Protein AF-A0A821JT43-F1 (afdb_monomer)

Organism: NCBI:txid392032

Solvent-accessible surface area (backbone atoms only — not comparable to full-atom values): 20143 Å² total; per-residue (Å²): 121,69,74,61,54,58,52,52,54,53,54,42,49,62,48,35,75,79,37,72,88,56,50,70,74,57,47,51,54,42,29,64,73,48,76,63,40,58,65,64,42,48,56,52,48,52,56,48,48,54,53,48,52,53,47,52,52,43,40,74,75,40,39,68,60,52,50,52,47,34,72,75,31,74,72,50,58,79,46,58,66,75,59,54,47,50,47,34,59,76,48,77,60,40,61,65,64,47,50,55,52,50,52,54,49,50,51,47,53,49,54,58,48,47,52,55,48,48,54,56,47,50,56,47,52,53,50,45,66,75,39,45,67,50,45,51,53,38,42,73,73,69,42,73,62,87,41,77,65,46,58,55,39,30,64,74,49,74,57,41,52,67,66,40,49,52,56,52,49,55,52,48,51,57,50,46,57,50,49,51,35,43,62,76,38,40,68,56,50,51,50,42,46,73,74,66,54,85,61,97,49,65,68,59,52,28,53,41,25,58,76,34,78,64,37,63,68,56,30,49,50,54,50,50,54,52,51,48,54,49,47,53,52,50,49,52,52,46,61,68,62,67,69,66,97,81,79,91,78,85,89,84,84,88,79,94,77,79,91,80,83,75,85,71,79,72,49,76,63,52,54,50,50,50,50,55,42,43,75,72,68,56,81,78,58,66,70,58,55,50,49,53,50,51,54,51,48,54,56,49,52,54,51,48,52,50,52,49,50,57,49,50,55,53,48,52,54,49,50,53,52,49,51,54,50,51,54,50,51,52,51,50,54,51,52,52,54,61,71,66,44,84,79,62,78,88,81,83,79,132

Structure (mmCIF, N/CA/C/O backbone):
data_AF-A0A821JT43-F1
#
_entry.id   AF-A0A821JT43-F1
#
loop_
_atom_site.group_PDB
_atom_site.id
_atom_site.type_symbol
_atom_site.label_atom_id
_atom_site.label_alt_id
_atom_site.label_comp_id
_atom_site.label_asym_id
_atom_site.label_entity_id
_atom_site.label_seq_id
_atom_site.pdbx_PDB_ins_code
_atom_site.Cartn_x
_atom_site.Cartn_y
_atom_site.Cartn_z
_atom_site.occupancy
_atom_site.B_iso_or_equiv
_atom_site.auth_seq_id
_atom_site.auth_comp_id
_atom_site.auth_asym_id
_atom_site.auth_atom_id
_atom_site.pdbx_PDB_model_num
ATOM 1 N N . MET A 1 1 ? -37.376 -19.152 -3.518 1.00 54.66 1 MET A N 1
ATOM 2 C CA . MET A 1 1 ? -35.893 -19.089 -3.469 1.00 54.66 1 MET A CA 1
ATOM 3 C C . MET A 1 1 ? -35.187 -20.359 -3.967 1.00 54.66 1 MET A C 1
ATOM 5 O O . MET A 1 1 ? -34.065 -20.231 -4.433 1.00 54.66 1 MET A O 1
ATOM 9 N N . ALA A 1 2 ? -35.815 -21.545 -3.970 1.00 54.94 2 ALA A N 1
ATOM 10 C CA . ALA A 1 2 ? -35.190 -22.786 -4.464 1.00 54.94 2 ALA A CA 1
ATOM 11 C C . ALA A 1 2 ? -34.836 -22.789 -5.973 1.00 54.94 2 ALA A C 1
ATOM 13 O O . ALA A 1 2 ? -33.821 -23.361 -6.360 1.00 54.94 2 ALA A O 1
ATOM 14 N N . SER A 1 3 ? -35.610 -22.088 -6.812 1.00 64.06 3 SER A N 1
ATOM 15 C CA . SER A 1 3 ? -35.403 -22.063 -8.272 1.00 64.06 3 SER A CA 1
ATOM 16 C C . SER A 1 3 ? -34.082 -21.420 -8.712 1.00 64.06 3 SER A C 1
ATOM 18 O O . SER A 1 3 ? -33.535 -21.827 -9.727 1.00 64.06 3 SER A O 1
ATOM 20 N N . ASN A 1 4 ? -33.542 -20.453 -7.961 1.00 70.56 4 ASN A N 1
ATOM 21 C CA . ASN A 1 4 ? -32.281 -19.808 -8.343 1.00 70.56 4 ASN A CA 1
ATOM 22 C C . ASN A 1 4 ? -31.068 -20.688 -8.020 1.00 70.56 4 ASN A C 1
ATOM 24 O O . ASN A 1 4 ? -30.071 -20.620 -8.729 1.00 70.56 4 ASN A O 1
ATOM 28 N N . GLN A 1 5 ? -31.148 -21.523 -6.978 1.00 71.81 5 GLN A N 1
ATOM 29 C CA . GLN A 1 5 ? -30.033 -22.377 -6.566 1.00 71.81 5 GLN A CA 1
ATOM 30 C C . GLN A 1 5 ? -29.786 -23.508 -7.574 1.00 71.81 5 GLN A C 1
ATOM 32 O O . GLN A 1 5 ? -28.641 -23.735 -7.953 1.00 71.81 5 GLN A O 1
ATOM 37 N N . GLN A 1 6 ? -30.856 -24.126 -8.089 1.00 71.62 6 GLN A N 1
ATOM 38 C CA . GLN A 1 6 ? -30.766 -25.147 -9.140 1.00 71.62 6 GLN A CA 1
ATOM 39 C C . GLN A 1 6 ? -30.101 -24.607 -10.418 1.00 71.62 6 GLN A C 1
ATOM 41 O O . GLN A 1 6 ? -29.300 -25.302 -11.039 1.00 71.62 6 GLN A O 1
ATOM 46 N N . THR A 1 7 ? -30.352 -23.341 -10.767 1.00 83.62 7 THR A N 1
ATOM 47 C CA . THR A 1 7 ? -29.709 -22.688 -11.916 1.00 83.62 7 THR A CA 1
ATOM 48 C C . THR A 1 7 ? -28.200 -22.527 -11.719 1.00 83.62 7 THR A C 1
ATOM 50 O O . THR A 1 7 ? -27.439 -22.751 -12.656 1.00 83.62 7 THR A O 1
ATOM 53 N N . TYR A 1 8 ? -27.733 -22.178 -10.514 1.00 88.94 8 TYR A N 1
ATOM 54 C CA . TYR A 1 8 ? -26.294 -22.047 -10.248 1.00 88.94 8 TYR A CA 1
ATOM 55 C C . TYR A 1 8 ? -25.568 -23.392 -10.298 1.00 88.94 8 TYR A C 1
ATOM 57 O O . TYR A 1 8 ? -24.461 -23.452 -10.831 1.00 88.94 8 TYR A O 1
ATOM 65 N N . ASP A 1 9 ? -26.171 -24.458 -9.776 1.00 92.00 9 ASP A N 1
ATOM 66 C CA . ASP A 1 9 ? -25.536 -25.778 -9.747 1.00 92.00 9 ASP A CA 1
ATOM 67 C C . ASP A 1 9 ? -25.338 -26.333 -11.170 1.00 92.00 9 ASP A C 1
ATOM 69 O O . ASP A 1 9 ? -24.250 -26.816 -11.499 1.00 92.00 9 ASP A O 1
ATOM 73 N N . GLU A 1 10 ? -26.321 -26.148 -12.059 1.00 94.00 10 GLU A N 1
ATOM 74 C CA . GLU A 1 10 ? -26.191 -26.534 -13.471 1.00 94.00 10 GLU A CA 1
ATOM 75 C C . GLU A 1 10 ? -25.161 -25.662 -14.213 1.00 94.00 10 GLU A C 1
ATOM 77 O O . GLU A 1 10 ? -24.329 -26.168 -14.968 1.00 94.00 10 GLU A O 1
ATOM 82 N N . GLN A 1 11 ? -25.115 -24.351 -13.941 1.00 94.19 11 GLN A N 1
ATOM 83 C CA . GLN A 1 11 ? -24.078 -23.468 -14.494 1.00 94.19 11 GLN A CA 1
ATOM 84 C C . GLN A 1 11 ? -22.666 -23.860 -14.037 1.00 94.19 11 GLN A C 1
ATOM 86 O O . GLN A 1 11 ? -21.720 -23.823 -14.832 1.00 94.19 11 GLN A O 1
ATOM 91 N N . VAL A 1 12 ? -22.502 -24.237 -12.764 1.00 95.94 12 VAL A N 1
ATOM 92 C CA . VAL A 1 12 ? -21.231 -24.742 -12.231 1.00 95.94 12 VAL A CA 1
ATOM 93 C C . VAL A 1 12 ? -20.844 -26.031 -12.945 1.00 95.94 12 VAL A C 1
ATOM 95 O O . VAL A 1 12 ? -19.689 -26.147 -13.350 1.00 95.94 12 VAL A O 1
ATOM 98 N N . ARG A 1 13 ? -21.785 -26.956 -13.158 1.00 96.19 13 ARG A N 1
ATOM 99 C CA . ARG A 1 13 ? -21.542 -28.210 -13.880 1.00 96.19 13 ARG A CA 1
ATOM 100 C C . ARG A 1 13 ? -21.073 -27.967 -15.319 1.00 96.19 13 ARG A C 1
ATOM 102 O O . ARG A 1 13 ? -20.012 -28.464 -15.690 1.00 96.19 13 ARG A O 1
ATOM 109 N N . VAL A 1 14 ? -21.768 -27.120 -16.083 1.00 95.38 14 VAL A N 1
ATOM 110 C CA . VAL A 1 14 ? -21.376 -26.743 -17.459 1.00 95.38 14 VAL A CA 1
ATOM 111 C C . VAL A 1 14 ? -19.971 -26.127 -17.501 1.00 95.38 14 VAL A C 1
ATOM 113 O O . VAL A 1 14 ? -19.175 -26.389 -18.406 1.00 95.38 14 VAL A O 1
ATOM 116 N N . LEU A 1 15 ? -19.630 -25.284 -16.521 1.00 94.81 15 LEU A N 1
ATOM 117 C CA . LEU A 1 15 ? -18.288 -24.709 -16.416 1.00 94.81 15 LEU A CA 1
ATOM 118 C C . LEU A 1 15 ? -17.237 -25.748 -16.003 1.00 94.81 15 LEU A C 1
ATOM 120 O O . LEU A 1 15 ? -16.102 -25.662 -16.469 1.00 94.81 15 LEU A O 1
ATOM 124 N N . GLN A 1 16 ? -17.595 -26.713 -15.158 1.00 95.56 16 GLN A N 1
ATOM 125 C CA . GLN A 1 16 ? -16.708 -27.775 -14.688 1.00 95.56 16 GLN A CA 1
ATOM 126 C C . GLN A 1 16 ? -16.334 -28.739 -15.820 1.00 95.56 16 GLN A C 1
ATOM 128 O O . GLN A 1 16 ? -15.163 -29.091 -15.937 1.00 95.56 16 GLN A O 1
ATOM 133 N N . GLU A 1 17 ? -17.287 -29.099 -16.686 1.00 94.50 17 GLU A N 1
ATOM 134 C CA . GLU A 1 17 ? -17.045 -29.940 -17.869 1.00 94.50 17 GLU A CA 1
ATOM 135 C C . GLU A 1 17 ? -16.000 -29.309 -18.802 1.00 94.50 17 GLU A C 1
ATOM 137 O O . GLU A 1 17 ? -15.081 -29.976 -19.273 1.00 94.50 17 GLU A O 1
ATOM 142 N N . ARG A 1 18 ? -16.076 -27.988 -19.013 1.00 92.12 18 ARG A N 1
ATOM 143 C CA . ARG A 1 18 ? -15.130 -27.262 -19.877 1.00 92.12 18 ARG A CA 1
ATOM 144 C C . ARG A 1 18 ? -13.814 -26.897 -19.184 1.00 92.12 18 ARG A C 1
ATOM 146 O O . ARG A 1 18 ? -12.799 -26.684 -19.849 1.00 92.12 18 ARG A O 1
ATOM 153 N N . PHE A 1 19 ? -13.817 -26.787 -17.858 1.00 92.12 19 PHE A N 1
ATOM 154 C CA . PHE A 1 19 ? -12.668 -26.373 -17.054 1.00 92.12 19 PHE A CA 1
ATOM 155 C C . PHE A 1 19 ? -12.464 -27.309 -15.851 1.00 92.12 19 PHE A C 1
ATOM 157 O O . PHE A 1 19 ? -12.591 -26.869 -14.706 1.00 92.12 19 PHE A O 1
ATOM 164 N N . PRO A 1 20 ? -12.055 -28.571 -16.076 1.00 91.56 20 PRO A N 1
ATOM 165 C CA . PRO A 1 20 ? -12.036 -29.605 -15.034 1.00 91.56 20 PRO A CA 1
ATOM 166 C C . PRO A 1 20 ? -11.078 -29.301 -13.872 1.00 91.56 20 PRO A C 1
ATOM 168 O O . PRO A 1 20 ? -11.260 -29.792 -12.763 1.00 91.56 20 PRO A O 1
ATOM 171 N N . ARG A 1 21 ? -10.068 -28.447 -14.096 1.00 88.31 21 ARG A N 1
ATOM 172 C CA . ARG A 1 21 ? -9.115 -27.999 -13.064 1.00 88.31 21 ARG A CA 1
ATOM 173 C C . ARG A 1 21 ? -9.661 -26.892 -12.148 1.00 88.31 21 ARG A C 1
ATOM 175 O O . ARG A 1 21 ? -9.016 -26.547 -11.156 1.00 88.31 21 ARG A O 1
ATOM 182 N N . ALA A 1 22 ? -10.791 -26.267 -12.479 1.00 90.25 22 ALA A N 1
ATOM 183 C CA . ALA A 1 22 ? -11.414 -25.282 -11.602 1.00 90.25 22 ALA A CA 1
ATOM 184 C C . ALA A 1 22 ? -12.146 -26.005 -10.465 1.00 90.25 22 ALA A C 1
ATOM 186 O O . ALA A 1 22 ? -12.808 -27.004 -10.697 1.00 90.25 22 ALA A O 1
ATOM 187 N N . SER A 1 23 ? -12.037 -25.528 -9.223 1.00 95.25 23 SER A N 1
ATOM 188 C CA . SER A 1 23 ? -12.829 -26.109 -8.134 1.00 95.25 23 SER A CA 1
ATOM 189 C C . SER A 1 23 ? -14.255 -25.562 -8.150 1.00 95.25 23 SER A C 1
ATOM 191 O O . SER A 1 23 ? -14.463 -24.369 -8.389 1.00 95.25 23 SER A O 1
ATOM 193 N N . THR A 1 24 ? -15.232 -26.395 -7.793 1.00 93.75 24 THR A N 1
ATOM 194 C CA . THR A 1 24 ? -16.656 -26.021 -7.692 1.00 93.75 24 THR A CA 1
ATOM 195 C C . THR A 1 24 ? -16.870 -24.774 -6.823 1.00 93.75 24 THR A C 1
ATOM 197 O O . THR A 1 24 ? -17.551 -23.826 -7.219 1.00 93.75 24 THR A O 1
ATOM 200 N N . LYS A 1 25 ? -16.173 -24.687 -5.679 1.00 94.56 25 LYS A N 1
ATOM 201 C CA . LYS A 1 25 ? -16.166 -23.504 -4.796 1.00 94.56 25 LYS A CA 1
ATOM 202 C C . LYS A 1 25 ? -15.628 -22.246 -5.485 1.00 94.56 25 LYS A C 1
ATOM 204 O O . LYS A 1 25 ? -16.082 -21.138 -5.200 1.00 94.56 25 LYS A O 1
ATOM 209 N N . HIS A 1 26 ? -14.636 -22.380 -6.368 1.00 93.50 26 HIS A N 1
ATOM 210 C CA . HIS A 1 26 ? -14.116 -21.252 -7.138 1.00 93.50 26 HIS A CA 1
ATOM 211 C C . HIS A 1 26 ? -15.103 -20.794 -8.214 1.00 93.50 26 HIS A C 1
ATOM 213 O O . HIS A 1 26 ? -15.310 -19.586 -8.340 1.00 93.50 26 HIS A O 1
ATOM 219 N N . LEU A 1 27 ? -15.719 -21.734 -8.936 1.00 94.88 27 LEU A N 1
ATOM 220 C CA . LEU A 1 27 ? -16.730 -21.456 -9.958 1.00 94.88 27 LEU A CA 1
ATOM 221 C C . LEU A 1 27 ? -17.950 -20.753 -9.358 1.00 94.88 27 LEU A C 1
ATOM 223 O O . LEU A 1 27 ? -18.325 -19.686 -9.835 1.00 94.88 27 LEU A O 1
ATOM 227 N N . THR A 1 28 ? -18.464 -21.257 -8.235 1.00 93.75 28 THR A N 1
ATOM 228 C CA . THR A 1 28 ? -19.592 -20.651 -7.504 1.00 93.75 28 THR A CA 1
ATOM 229 C C . THR A 1 28 ? -19.289 -19.202 -7.111 1.00 93.75 28 THR A C 1
ATOM 231 O O . THR A 1 28 ? -20.081 -18.297 -7.358 1.00 93.75 28 THR A O 1
ATOM 234 N N . ARG A 1 29 ? -18.088 -18.936 -6.571 1.00 93.62 29 ARG A N 1
ATOM 235 C CA . ARG A 1 29 ? -17.652 -17.572 -6.220 1.00 93.62 29 ARG A CA 1
ATOM 236 C C . ARG A 1 29 ? -17.516 -16.656 -7.436 1.00 93.62 29 ARG A C 1
ATOM 238 O O . ARG A 1 29 ? -17.730 -15.453 -7.309 1.00 93.62 29 ARG A O 1
ATOM 245 N N . LEU A 1 30 ? -17.089 -17.183 -8.586 1.00 93.88 30 LEU A N 1
ATOM 246 C CA . LEU A 1 30 ? -16.991 -16.402 -9.820 1.00 93.88 30 LEU A CA 1
ATOM 247 C C . LEU A 1 30 ? -18.375 -16.067 -10.371 1.00 93.88 30 LEU A C 1
ATOM 249 O O . LEU A 1 30 ? -18.598 -14.908 -10.705 1.00 93.88 30 LEU A O 1
ATOM 253 N N . LEU A 1 31 ? -19.292 -17.034 -10.393 1.00 94.81 31 LEU A N 1
ATOM 254 C CA . LEU A 1 31 ? -20.677 -16.822 -10.804 1.00 94.81 31 LEU A CA 1
ATOM 255 C C . LEU A 1 31 ? -21.364 -15.792 -9.903 1.00 94.81 31 LEU A C 1
ATOM 257 O O . LEU A 1 31 ? -21.874 -14.801 -10.411 1.00 94.81 31 LEU A O 1
ATOM 261 N N . GLN A 1 32 ? -21.260 -15.924 -8.576 1.00 91.62 32 GLN A N 1
ATOM 262 C CA . GLN A 1 32 ? -21.776 -14.921 -7.631 1.00 91.62 32 GLN A CA 1
ATOM 263 C C . GLN A 1 32 ? -21.189 -13.528 -7.886 1.00 91.62 32 GLN A C 1
ATOM 265 O O . GLN A 1 32 ? -21.898 -12.525 -7.879 1.00 91.62 32 GLN A O 1
ATOM 270 N N . LYS A 1 33 ? -19.879 -13.450 -8.140 1.00 92.94 33 LYS A N 1
ATOM 271 C CA . LYS A 1 33 ? -19.192 -12.181 -8.402 1.00 92.94 33 LYS A CA 1
ATOM 272 C C . LYS A 1 33 ? -19.641 -11.513 -9.706 1.00 92.94 33 LYS A C 1
ATOM 274 O O . LYS A 1 33 ? -19.572 -10.290 -9.795 1.00 92.94 33 LYS A O 1
ATOM 279 N N . HIS A 1 34 ? -20.034 -12.300 -10.700 1.00 93.00 34 HIS A N 1
ATOM 280 C CA . HIS A 1 34 ? -20.477 -11.836 -12.013 1.00 93.00 34 HIS A CA 1
ATOM 281 C C . HIS A 1 34 ? -22.002 -11.953 -12.182 1.00 93.00 34 HIS A C 1
ATOM 283 O O . HIS A 1 34 ? -22.480 -11.995 -13.305 1.00 93.00 34 HIS A O 1
ATOM 289 N N . ALA A 1 35 ? -22.759 -11.996 -11.076 1.00 90.50 35 ALA A N 1
ATOM 290 C CA . ALA A 1 35 ? -24.225 -12.053 -11.062 1.00 90.50 35 ALA A CA 1
ATOM 291 C C . ALA A 1 35 ? -24.832 -13.164 -11.951 1.00 90.50 35 ALA A C 1
ATOM 293 O O . ALA A 1 35 ? -25.892 -12.984 -12.539 1.00 90.50 35 ALA A O 1
ATOM 294 N N . GLY A 1 36 ? -24.149 -14.306 -12.064 1.00 89.94 36 GLY A N 1
ATOM 295 C CA . GLY A 1 36 ? -24.577 -15.432 -12.898 1.00 89.94 36 GLY A CA 1
ATOM 296 C C . GLY A 1 36 ? -24.246 -15.302 -14.392 1.00 89.94 36 GLY A C 1
ATOM 297 O O . GLY A 1 36 ? -24.642 -16.172 -15.161 1.00 89.94 36 GLY A O 1
ATOM 298 N N . ASP A 1 37 ? -23.506 -14.271 -14.820 1.00 93.06 37 ASP A N 1
ATOM 299 C CA . ASP A 1 37 ? -23.048 -14.120 -16.209 1.00 93.06 37 ASP A CA 1
ATOM 300 C C . ASP A 1 37 ? -21.971 -15.170 -16.543 1.00 93.06 37 ASP A C 1
ATOM 302 O O . ASP A 1 37 ? -20.781 -15.033 -16.222 1.00 93.06 37 ASP A O 1
ATOM 306 N N . ILE A 1 38 ? -22.415 -16.253 -17.184 1.00 94.31 38 ILE A N 1
ATOM 307 C CA . ILE A 1 38 ? -21.583 -17.400 -17.556 1.00 94.31 38 ILE A CA 1
ATOM 308 C C . ILE A 1 38 ? -20.468 -16.978 -18.516 1.00 94.31 38 ILE A C 1
ATOM 310 O O . ILE A 1 38 ? -19.352 -17.485 -18.396 1.00 94.31 38 ILE A O 1
ATOM 314 N N . ASP A 1 39 ? -20.717 -16.055 -19.443 1.00 92.44 39 ASP A N 1
ATOM 315 C CA . ASP A 1 39 ? -19.745 -15.690 -20.473 1.00 92.44 39 ASP A CA 1
ATOM 316 C C . ASP A 1 39 ? -18.604 -14.850 -19.898 1.00 92.44 39 ASP A C 1
ATOM 318 O O . ASP A 1 39 ? -17.431 -15.096 -20.208 1.00 92.44 39 ASP A O 1
ATOM 322 N N . GLN A 1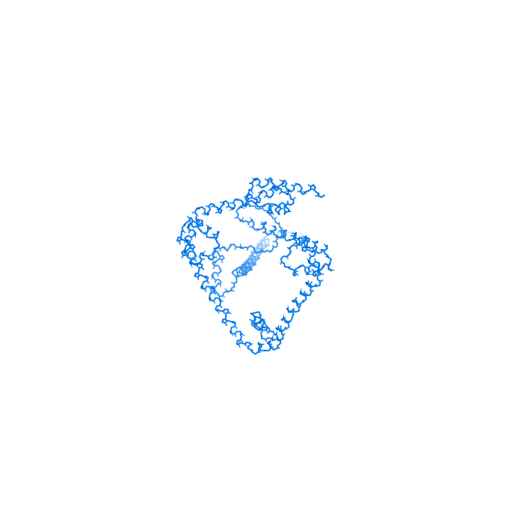 40 ? -18.894 -13.953 -18.952 1.00 90.44 40 GLN A N 1
ATOM 323 C CA . GLN A 1 40 ? -17.847 -13.273 -18.185 1.00 90.44 40 GLN A CA 1
ATOM 324 C C . GLN A 1 40 ? -17.006 -14.253 -17.358 1.00 90.44 40 GLN A C 1
ATOM 326 O O . GLN A 1 40 ? -15.774 -14.121 -17.290 1.00 90.44 40 GLN A O 1
ATOM 331 N N . VAL A 1 41 ? -17.643 -15.253 -16.737 1.00 92.75 41 VAL A N 1
ATOM 332 C CA . VAL A 1 41 ? -16.932 -16.295 -15.983 1.00 92.75 41 VAL A CA 1
ATOM 333 C C . VAL A 1 41 ? -16.079 -17.159 -16.915 1.00 92.75 41 VAL A C 1
ATOM 335 O O . VAL A 1 41 ? -14.904 -17.386 -16.615 1.00 92.75 41 VAL A O 1
ATOM 338 N N . ARG A 1 42 ? -16.600 -17.558 -18.082 1.00 91.44 42 ARG A N 1
ATOM 339 C CA . ARG A 1 42 ? -15.854 -18.275 -19.127 1.00 91.44 42 ARG A CA 1
ATOM 340 C C . ARG A 1 42 ? -14.644 -17.475 -19.586 1.00 91.44 42 ARG A C 1
ATOM 342 O O . ARG A 1 42 ? -13.537 -18.002 -19.544 1.00 91.44 42 ARG A O 1
ATOM 349 N N . ALA A 1 43 ? -14.805 -16.199 -19.936 1.00 88.19 43 ALA A N 1
ATOM 350 C CA . ALA A 1 43 ? -13.696 -15.342 -20.358 1.00 88.19 43 ALA A CA 1
ATOM 351 C C . ALA A 1 43 ? -12.592 -15.263 -19.285 1.00 88.19 43 ALA A C 1
ATOM 353 O O . ALA A 1 43 ? -11.397 -15.343 -19.588 1.00 88.19 43 ALA A O 1
ATOM 354 N N . ARG A 1 44 ? -12.974 -15.176 -18.003 1.00 90.06 44 ARG A N 1
ATOM 355 C CA . ARG A 1 44 ? -12.028 -15.208 -16.877 1.00 90.06 44 ARG A CA 1
ATOM 356 C C . ARG A 1 44 ? -11.312 -16.549 -16.735 1.00 90.06 44 ARG A C 1
ATOM 358 O O . ARG A 1 44 ? -10.111 -16.550 -16.454 1.00 90.06 44 ARG A O 1
ATOM 365 N N . LEU A 1 45 ? -12.017 -17.663 -16.912 1.00 90.38 45 LEU A N 1
ATOM 366 C CA . LEU A 1 45 ? -11.440 -19.006 -16.836 1.00 90.38 45 LEU A CA 1
ATOM 367 C C . LEU A 1 45 ? -10.515 -19.294 -18.019 1.00 90.38 45 LEU A C 1
ATOM 369 O O . LEU A 1 45 ? -9.423 -19.803 -17.794 1.00 90.38 45 LEU A O 1
ATOM 373 N N . VAL A 1 46 ? -10.860 -18.860 -19.235 1.00 88.12 46 VAL A N 1
ATOM 374 C CA . VAL A 1 46 ? -9.974 -18.934 -20.410 1.00 88.12 46 VAL A CA 1
ATOM 375 C C . VAL A 1 46 ? -8.678 -18.167 -20.154 1.00 88.12 46 VAL A C 1
ATOM 377 O O . VAL A 1 46 ? -7.595 -18.722 -20.318 1.00 88.12 46 VAL A O 1
ATOM 380 N N . GLN A 1 47 ? -8.752 -16.927 -19.657 1.00 82.19 47 GLN A N 1
ATOM 381 C CA . GLN A 1 47 ? -7.552 -16.155 -19.307 1.00 82.19 47 GLN A CA 1
ATOM 382 C C . GLN A 1 47 ? -6.716 -16.826 -18.210 1.00 82.19 47 GLN A C 1
ATOM 384 O O . GLN A 1 47 ? -5.484 -16.756 -18.224 1.00 82.19 47 GLN A O 1
ATOM 389 N N . ARG A 1 48 ? -7.372 -17.447 -17.224 1.00 84.31 48 ARG A N 1
ATOM 390 C CA . ARG A 1 48 ? -6.691 -18.167 -1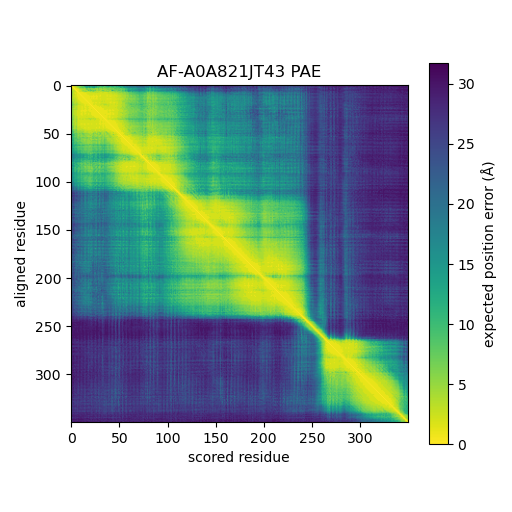6.146 1.00 84.31 48 ARG A CA 1
ATOM 391 C C . ARG A 1 48 ? -6.003 -19.425 -16.670 1.00 84.31 48 ARG A C 1
ATOM 393 O O . ARG A 1 48 ? -4.841 -19.630 -16.332 1.00 84.31 48 ARG A O 1
ATOM 400 N N . ASN A 1 49 ? -6.679 -20.218 -17.494 1.00 83.00 49 ASN A N 1
ATOM 401 C CA . ASN A 1 49 ? -6.121 -21.419 -18.103 1.00 83.00 49 ASN A CA 1
ATOM 402 C C . ASN A 1 49 ? -4.999 -21.083 -19.071 1.00 83.00 49 ASN A C 1
ATOM 404 O O . ASN A 1 49 ? -3.964 -21.721 -19.002 1.00 83.00 49 ASN A O 1
ATOM 408 N N . PHE A 1 50 ? -5.125 -20.024 -19.869 1.00 80.69 50 PHE A N 1
ATOM 409 C CA . PHE A 1 50 ? -4.024 -19.541 -20.699 1.00 80.69 50 PHE A CA 1
ATOM 410 C C . PHE A 1 50 ? -2.778 -19.231 -19.858 1.00 80.69 50 PHE A C 1
ATOM 412 O O . PHE A 1 50 ? -1.671 -19.638 -20.196 1.00 80.69 50 PHE A O 1
ATOM 419 N N . ARG A 1 51 ? -2.951 -18.563 -18.708 1.00 78.19 51 ARG A N 1
ATOM 420 C CA . ARG A 1 51 ? -1.843 -18.323 -17.772 1.00 78.19 51 ARG A CA 1
ATOM 421 C C . ARG A 1 51 ? -1.312 -19.622 -17.172 1.00 78.19 51 ARG A C 1
ATOM 423 O O . ARG A 1 51 ? -0.103 -19.741 -17.067 1.00 78.19 51 ARG A O 1
ATOM 430 N N . SER A 1 52 ? -2.182 -20.553 -16.779 1.00 82.12 52 SER A N 1
ATOM 431 C CA . SER A 1 52 ? -1.776 -21.857 -16.237 1.00 82.12 52 SER A CA 1
ATOM 432 C C . SER A 1 52 ? -0.984 -22.656 -17.263 1.00 82.12 52 SER A C 1
ATOM 434 O O . SER A 1 52 ? 0.124 -23.054 -16.963 1.00 82.12 52 SER A O 1
ATOM 436 N N . ASN A 1 53 ? -1.489 -22.788 -18.486 1.00 84.88 53 ASN A N 1
ATOM 437 C CA . ASN A 1 53 ? -0.834 -23.503 -19.575 1.00 84.88 53 ASN A CA 1
ATOM 438 C C . ASN A 1 53 ? 0.498 -22.849 -19.946 1.00 84.88 53 ASN A C 1
ATOM 440 O O . ASN A 1 53 ? 1.467 -23.548 -20.208 1.00 84.88 53 ASN A O 1
ATOM 444 N N . LYS A 1 54 ? 0.581 -21.510 -19.912 1.00 87.38 54 LYS A N 1
ATOM 445 C CA . LYS A 1 54 ? 1.863 -20.813 -20.065 1.00 87.38 54 LYS A CA 1
ATOM 446 C C . LYS A 1 54 ? 2.851 -21.220 -18.966 1.00 87.38 54 LYS A C 1
ATOM 448 O O . LYS A 1 54 ? 4.029 -21.392 -19.252 1.00 87.38 54 LYS A O 1
ATOM 453 N N . TRP A 1 55 ? 2.396 -21.353 -17.722 1.00 88.50 55 TRP A N 1
ATOM 454 C CA . TRP A 1 55 ? 3.258 -21.802 -16.630 1.00 88.50 55 TRP A CA 1
ATOM 455 C C . TRP A 1 55 ? 3.654 -23.260 -16.762 1.00 88.50 55 TRP A C 1
ATOM 457 O O . TRP A 1 55 ? 4.835 -23.539 -16.630 1.00 88.50 55 TRP A O 1
ATOM 467 N N . ASP A 1 56 ? 2.706 -24.138 -17.074 1.00 88.94 56 ASP A N 1
ATOM 468 C CA . ASP A 1 56 ? 2.951 -25.562 -17.287 1.00 88.94 56 ASP A CA 1
ATOM 469 C C . ASP A 1 56 ? 3.959 -25.758 -18.437 1.00 88.94 56 ASP A C 1
ATOM 471 O O . ASP A 1 56 ? 4.915 -26.504 -18.289 1.00 88.94 56 ASP A O 1
ATOM 475 N N . SER A 1 57 ? 3.839 -24.995 -19.531 1.00 91.06 57 SER A N 1
ATOM 476 C CA . SER A 1 57 ? 4.796 -25.015 -20.650 1.00 91.06 57 SER A CA 1
ATOM 477 C C . SER A 1 57 ? 6.189 -24.502 -20.264 1.00 91.06 57 SER A C 1
ATOM 479 O O . SER A 1 57 ? 7.202 -25.053 -20.693 1.00 91.06 57 SER A O 1
ATOM 481 N N . LEU A 1 58 ? 6.277 -23.447 -19.446 1.00 90.94 58 LEU A N 1
ATOM 482 C CA . LEU A 1 58 ? 7.568 -22.984 -18.928 1.00 90.94 58 LEU A CA 1
ATOM 483 C C . LEU A 1 58 ? 8.177 -23.984 -17.943 1.00 90.94 58 LEU A C 1
ATOM 485 O O . LEU A 1 58 ? 9.393 -24.137 -17.917 1.00 90.94 58 LEU A O 1
ATOM 489 N N . GLU A 1 59 ? 7.349 -24.643 -17.139 1.00 92.88 59 GLU A N 1
ATOM 490 C CA . GLU A 1 59 ? 7.753 -25.689 -16.204 1.00 92.88 59 GLU A CA 1
ATOM 491 C C . GLU A 1 59 ? 8.261 -26.927 -16.952 1.00 92.88 59 GLU A C 1
ATOM 493 O O . GLU A 1 59 ? 9.290 -27.478 -16.587 1.00 92.88 59 GLU A O 1
ATOM 498 N N . GLU A 1 60 ? 7.619 -27.313 -18.051 1.00 92.38 60 GLU A N 1
ATOM 499 C CA . GLU A 1 60 ? 8.090 -28.390 -18.924 1.00 92.38 60 GLU A CA 1
ATOM 500 C C . GLU A 1 60 ? 9.441 -28.043 -19.567 1.00 92.38 60 GLU A C 1
ATOM 502 O O . GLU A 1 60 ? 10.365 -28.852 -19.570 1.00 92.38 60 GLU A O 1
ATOM 507 N N . ARG A 1 61 ? 9.595 -26.804 -20.049 1.00 91.50 61 ARG A N 1
ATOM 508 C CA . ARG A 1 61 ? 10.826 -26.352 -20.715 1.00 91.50 61 ARG A CA 1
ATOM 509 C C . ARG A 1 61 ? 12.001 -26.101 -19.774 1.00 91.50 61 ARG A C 1
ATOM 511 O O . ARG A 1 61 ? 13.145 -26.312 -20.160 1.00 91.50 61 ARG A O 1
ATOM 518 N N . PHE A 1 62 ? 11.742 -25.550 -18.591 1.00 94.81 62 PHE A N 1
ATOM 519 C CA . PHE A 1 62 ? 12.776 -25.008 -17.703 1.00 94.81 62 PHE A CA 1
ATOM 520 C C . PHE A 1 62 ? 12.682 -25.523 -16.263 1.00 94.81 62 PHE A C 1
ATOM 522 O O . PHE A 1 62 ? 13.456 -25.101 -15.410 1.00 94.81 62 PHE A O 1
ATOM 529 N N . GLY A 1 63 ? 11.737 -26.399 -15.930 1.00 92.25 63 GLY A N 1
ATOM 530 C CA . GLY A 1 63 ? 11.521 -26.846 -14.552 1.00 92.25 63 GLY A CA 1
ATOM 531 C C . GLY A 1 63 ? 12.716 -27.605 -13.982 1.00 92.25 63 GLY A C 1
ATOM 532 O O . GLY A 1 63 ? 13.099 -27.381 -12.830 1.00 92.25 63 GLY A O 1
ATOM 533 N N . THR A 1 64 ? 13.356 -28.450 -14.792 1.00 93.25 64 THR A N 1
ATOM 534 C CA . THR A 1 64 ? 14.576 -29.176 -14.408 1.00 93.25 64 THR A CA 1
ATOM 535 C C . THR A 1 64 ? 15.731 -28.209 -14.157 1.00 93.25 64 THR A C 1
ATOM 537 O O . THR A 1 64 ? 16.303 -28.220 -13.070 1.00 93.25 64 THR A O 1
ATOM 540 N N . THR A 1 65 ? 15.988 -27.285 -15.086 1.00 92.19 65 THR A N 1
ATOM 541 C CA . THR A 1 65 ? 17.064 -26.286 -14.972 1.00 92.19 65 THR A CA 1
ATOM 542 C C . THR A 1 65 ? 16.847 -25.313 -13.817 1.00 92.19 65 THR A C 1
ATOM 544 O O . THR A 1 65 ? 17.788 -25.008 -13.091 1.00 92.19 65 THR A O 1
ATOM 547 N N . VAL A 1 66 ? 15.608 -24.875 -13.569 1.00 92.12 66 VAL A N 1
ATOM 548 C CA . VAL A 1 66 ? 15.270 -24.067 -12.386 1.00 92.12 66 VAL A CA 1
ATOM 549 C C . VAL A 1 66 ? 15.526 -24.841 -11.097 1.00 92.12 66 VAL A C 1
ATOM 551 O O . VAL A 1 66 ? 15.992 -24.251 -10.127 1.00 92.12 66 VAL A O 1
ATOM 554 N N . THR A 1 67 ? 15.250 -26.144 -11.070 1.00 92.00 67 THR A N 1
ATOM 555 C CA . THR A 1 67 ? 15.483 -26.972 -9.877 1.00 92.00 67 THR A CA 1
ATOM 556 C C . THR A 1 67 ? 16.977 -27.125 -9.601 1.00 92.00 67 THR A C 1
ATOM 558 O O . THR A 1 67 ? 17.394 -26.889 -8.468 1.00 92.00 67 THR A O 1
ATOM 561 N N . SER A 1 68 ? 17.786 -27.407 -10.627 1.00 91.62 68 SER A N 1
ATOM 562 C CA . SER A 1 68 ? 19.252 -27.423 -10.517 1.00 91.62 68 SER A CA 1
ATOM 563 C C . SER A 1 68 ? 19.793 -26.069 -10.051 1.00 91.62 68 SER A C 1
ATOM 565 O O . SER A 1 68 ? 20.538 -25.996 -9.079 1.00 91.62 68 SER A O 1
ATOM 567 N N . LEU A 1 69 ? 19.319 -24.969 -10.642 1.00 89.31 69 LEU A N 1
ATOM 568 C CA . LEU A 1 69 ? 19.738 -23.618 -10.268 1.00 89.31 69 LEU A CA 1
ATOM 569 C C . LEU A 1 69 ? 19.357 -23.252 -8.818 1.00 89.31 69 LEU A C 1
ATOM 571 O O . LEU A 1 69 ? 20.097 -22.533 -8.150 1.00 89.31 69 LEU A O 1
ATOM 575 N N . GLN A 1 70 ? 18.233 -23.756 -8.299 1.00 89.25 70 GLN A N 1
ATOM 576 C CA . GLN A 1 70 ? 17.852 -23.590 -6.889 1.00 89.25 70 GLN A CA 1
ATOM 577 C C . GLN A 1 70 ? 18.701 -24.432 -5.927 1.00 89.25 70 GLN A C 1
ATOM 579 O O . GLN A 1 70 ? 18.870 -24.041 -4.772 1.00 89.25 70 GLN A O 1
ATOM 584 N N . GLN A 1 71 ? 19.223 -25.575 -6.369 1.00 88.62 71 GLN A N 1
ATOM 585 C CA . GLN A 1 71 ? 20.147 -26.381 -5.568 1.00 88.62 71 GLN A CA 1
ATOM 586 C C . GLN A 1 71 ? 21.545 -25.755 -5.533 1.00 88.62 71 GLN A C 1
ATOM 588 O O . GLN A 1 71 ? 22.175 -25.738 -4.480 1.00 88.62 71 GLN A O 1
ATOM 593 N N . GLU A 1 72 ? 21.995 -25.190 -6.653 1.00 87.50 72 GLU A N 1
ATOM 594 C CA . GLU A 1 72 ? 23.319 -24.576 -6.777 1.00 87.50 72 GLU A CA 1
ATOM 595 C C . GLU A 1 72 ? 23.426 -23.191 -6.121 1.00 87.50 72 GLU A C 1
ATOM 597 O O . GLU A 1 72 ? 24.490 -22.839 -5.615 1.00 87.50 72 GLU A O 1
ATOM 602 N N . ILE A 1 73 ? 22.356 -22.383 -6.142 1.00 83.81 73 ILE A N 1
ATOM 603 C CA . ILE A 1 73 ? 22.405 -20.974 -5.721 1.00 83.81 73 ILE A CA 1
ATOM 604 C C . ILE A 1 73 ? 21.467 -20.724 -4.526 1.00 83.81 73 ILE A C 1
ATOM 606 O O . ILE A 1 73 ? 20.241 -20.734 -4.693 1.00 83.81 73 ILE A O 1
ATOM 610 N N . PRO A 1 74 ? 22.000 -20.390 -3.334 1.00 79.00 74 PRO A N 1
ATOM 611 C CA . PRO A 1 74 ? 21.190 -20.105 -2.148 1.00 79.00 74 PRO A CA 1
ATOM 612 C C . PRO A 1 74 ? 20.144 -18.987 -2.327 1.00 79.00 74 PRO A C 1
ATOM 614 O O . PRO A 1 74 ? 19.006 -19.149 -1.876 1.00 79.00 74 PRO A O 1
ATOM 617 N N . SER A 1 75 ? 20.431 -17.875 -3.028 1.00 76.06 75 SER A N 1
ATOM 618 C CA . SER A 1 75 ? 19.392 -16.849 -3.280 1.00 76.06 75 SER A CA 1
ATOM 619 C C . SER A 1 75 ? 18.215 -17.349 -4.085 1.00 76.06 75 SER A C 1
ATOM 621 O O . SER A 1 75 ? 17.087 -16.900 -3.845 1.00 76.06 75 SER A O 1
ATOM 623 N N . ALA A 1 76 ? 18.441 -18.252 -5.038 1.00 77.88 76 ALA A N 1
ATOM 624 C CA . ALA A 1 76 ? 17.383 -18.766 -5.890 1.00 77.88 76 ALA A CA 1
ATOM 625 C C . ALA A 1 76 ? 16.343 -19.557 -5.078 1.00 77.88 76 ALA A C 1
ATOM 627 O O . ALA A 1 76 ? 15.166 -19.577 -5.446 1.00 77.88 76 ALA A O 1
ATOM 628 N N . GLN A 1 77 ? 16.729 -20.128 -3.932 1.00 80.06 77 GLN A N 1
ATOM 629 C CA . GLN A 1 77 ? 15.816 -20.832 -3.023 1.00 80.06 77 GLN A CA 1
ATOM 630 C C . GLN A 1 77 ? 14.778 -19.899 -2.394 1.00 80.06 77 GLN A C 1
ATOM 632 O O . GLN A 1 77 ? 13.614 -20.263 -2.232 1.00 80.06 77 GLN A O 1
ATOM 637 N N . SER A 1 78 ? 15.173 -18.662 -2.080 1.00 78.94 78 SER A N 1
ATOM 638 C CA . SER A 1 78 ? 14.269 -17.660 -1.498 1.00 78.94 78 SER A CA 1
ATOM 639 C C . SER A 1 78 ? 13.237 -17.126 -2.503 1.00 78.94 78 SER A C 1
ATOM 641 O O . SER A 1 78 ? 12.214 -16.536 -2.127 1.00 78.94 78 SER A O 1
ATOM 643 N N . LEU A 1 79 ? 13.487 -17.319 -3.801 1.00 83.44 79 LEU A N 1
ATOM 644 C CA . LEU A 1 79 ? 12.623 -16.837 -4.864 1.00 83.44 79 LEU A CA 1
ATOM 645 C C . LEU A 1 79 ? 11.501 -17.830 -5.162 1.00 83.44 79 LEU A C 1
ATOM 647 O O . LEU A 1 79 ? 11.678 -19.040 -5.246 1.00 83.44 79 LEU A O 1
ATOM 651 N N . LYS A 1 80 ? 10.303 -17.290 -5.406 1.00 87.50 80 LYS A N 1
ATOM 652 C CA . LYS A 1 80 ? 9.175 -18.099 -5.880 1.00 87.50 80 LYS A CA 1
ATOM 653 C C . LYS A 1 80 ? 9.518 -18.712 -7.239 1.00 87.50 80 LYS A C 1
ATOM 655 O O . LYS A 1 80 ? 9.879 -17.965 -8.146 1.00 87.50 80 LYS A O 1
ATOM 660 N N . ARG A 1 81 ? 9.266 -20.012 -7.415 1.00 88.94 81 ARG A N 1
ATOM 661 C CA . ARG A 1 81 ? 9.516 -20.778 -8.655 1.00 88.94 81 ARG A CA 1
ATOM 662 C C . ARG A 1 81 ? 9.036 -20.074 -9.930 1.00 88.94 81 ARG A C 1
ATOM 664 O O . ARG A 1 81 ? 9.798 -19.870 -10.864 1.00 88.94 81 ARG A O 1
ATOM 671 N N . ILE A 1 82 ? 7.812 -19.548 -9.899 1.00 87.38 82 ILE A N 1
ATOM 672 C CA . ILE A 1 82 ? 7.194 -18.756 -10.980 1.00 87.38 82 ILE A CA 1
ATOM 673 C C . ILE A 1 82 ? 8.076 -17.581 -11.446 1.00 87.38 82 ILE A C 1
ATOM 675 O O . ILE A 1 82 ? 8.079 -17.212 -12.620 1.00 87.38 82 ILE A O 1
ATOM 679 N N . ARG A 1 83 ? 8.806 -16.944 -10.525 1.00 87.69 83 ARG A N 1
ATOM 680 C CA . ARG A 1 83 ? 9.697 -15.825 -10.842 1.00 87.69 83 ARG A CA 1
ATOM 681 C C . ARG A 1 83 ? 10.966 -16.300 -11.549 1.00 87.69 83 ARG A C 1
ATOM 683 O O . ARG A 1 83 ? 11.406 -15.605 -12.456 1.00 87.69 83 ARG A O 1
ATOM 690 N N . LEU A 1 84 ? 11.507 -17.456 -11.164 1.00 89.44 84 LEU A N 1
ATOM 691 C CA . LEU A 1 84 ? 12.668 -18.060 -11.822 1.00 89.44 84 LEU A CA 1
ATOM 692 C C . LEU A 1 84 ? 12.323 -18.510 -13.242 1.00 89.44 84 LEU A C 1
ATOM 694 O O . LEU A 1 84 ? 13.038 -18.150 -14.165 1.00 89.44 84 LEU A O 1
ATOM 698 N N . LEU A 1 85 ? 11.171 -19.155 -13.444 1.00 90.25 85 LEU A N 1
ATOM 699 C CA . LEU A 1 85 ? 10.702 -19.535 -14.785 1.00 90.25 85 LEU A CA 1
ATOM 700 C C . LEU A 1 85 ? 10.563 -18.329 -15.726 1.00 90.25 85 LEU A C 1
ATOM 702 O O . LEU A 1 85 ? 10.923 -18.413 -16.893 1.00 90.25 85 LEU A O 1
ATOM 706 N N . ARG A 1 86 ? 10.081 -17.181 -15.224 1.00 90.00 86 ARG A N 1
ATOM 707 C CA . ARG A 1 86 ? 10.037 -15.938 -16.018 1.00 90.00 86 ARG A CA 1
ATOM 708 C C . ARG A 1 86 ? 11.417 -15.396 -16.355 1.00 90.00 86 ARG A C 1
ATOM 710 O O . ARG A 1 86 ? 11.579 -14.834 -17.429 1.00 90.00 86 ARG A O 1
ATOM 717 N N . LEU A 1 87 ? 12.366 -15.496 -15.425 1.00 90.94 87 LEU A N 1
ATOM 718 C CA . LEU A 1 87 ? 13.742 -15.080 -15.686 1.00 90.94 87 LEU A CA 1
ATOM 719 C C . LEU A 1 87 ? 14.351 -15.973 -16.769 1.00 90.94 87 LEU A C 1
ATOM 721 O O . LEU A 1 87 ? 14.852 -15.445 -17.755 1.00 90.94 87 LEU A O 1
ATOM 725 N N . MET A 1 88 ? 14.186 -17.293 -16.650 1.00 92.00 88 MET A N 1
ATOM 726 C CA . MET A 1 88 ? 14.589 -18.249 -17.684 1.00 92.00 88 MET A CA 1
ATOM 727 C C . MET A 1 88 ? 13.957 -17.914 -19.039 1.00 92.00 88 MET A C 1
ATOM 729 O O . MET A 1 88 ? 14.670 -17.820 -20.028 1.00 92.00 88 MET A O 1
ATOM 733 N N . GLU A 1 89 ? 12.650 -17.636 -19.089 1.00 93.19 89 GLU A N 1
ATOM 734 C CA . GLU A 1 89 ? 11.971 -17.202 -20.319 1.00 93.19 89 GLU A CA 1
ATOM 735 C C . GLU A 1 89 ? 12.584 -15.916 -20.899 1.00 93.19 89 GLU A C 1
ATOM 737 O O . GLU A 1 89 ? 12.830 -15.847 -22.099 1.00 93.19 89 GLU A O 1
ATOM 742 N N . SER A 1 90 ? 12.865 -14.910 -20.063 1.00 90.19 90 SER A N 1
ATOM 743 C CA . SER A 1 90 ? 13.404 -13.619 -20.519 1.00 90.19 90 SER A CA 1
ATOM 744 C C . SER A 1 90 ? 14.834 -13.683 -21.053 1.00 90.19 90 SER A C 1
ATOM 746 O O . SER A 1 90 ? 15.218 -12.824 -21.839 1.00 90.19 90 SER A O 1
ATOM 748 N N . PHE A 1 91 ? 15.599 -14.693 -20.639 1.00 92.94 91 PHE A N 1
ATOM 749 C CA . PHE A 1 91 ? 16.955 -14.956 -21.120 1.00 92.94 91 PHE A CA 1
ATOM 750 C C . PHE A 1 91 ? 16.999 -16.171 -22.054 1.00 92.94 91 PHE A C 1
ATOM 752 O O . PHE A 1 91 ? 18.054 -16.757 -22.255 1.00 92.94 91 PHE A O 1
ATOM 759 N N . SER A 1 92 ? 15.855 -16.574 -22.619 1.00 91.06 92 SER A N 1
ATOM 760 C CA . SER A 1 92 ? 15.753 -17.688 -23.573 1.00 91.06 92 SER A CA 1
ATOM 761 C C . SER A 1 92 ? 16.329 -19.021 -23.068 1.00 91.06 92 SER A C 1
ATOM 763 O O . SER A 1 92 ? 16.696 -19.877 -23.865 1.00 91.06 92 SER A O 1
ATOM 765 N 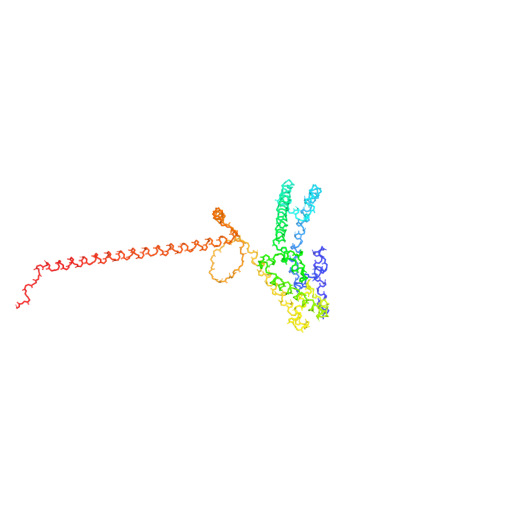N . GLY A 1 93 ? 16.374 -19.225 -21.751 1.00 87.12 93 GLY A N 1
ATOM 766 C CA . GLY A 1 93 ? 16.957 -20.408 -21.120 1.00 87.12 93 GLY A CA 1
ATOM 767 C C . GLY A 1 93 ? 18.449 -20.313 -20.799 1.00 87.12 93 GLY A C 1
ATOM 768 O O . GLY A 1 93 ? 18.994 -21.293 -20.301 1.00 87.12 93 GLY A O 1
ATOM 769 N N . ASP A 1 94 ? 19.102 -19.171 -21.033 1.00 92.75 94 ASP A N 1
ATOM 770 C CA . ASP A 1 94 ? 20.505 -18.954 -20.670 1.00 92.75 94 ASP A CA 1
ATOM 771 C C . ASP A 1 94 ? 20.672 -18.910 -19.139 1.00 92.75 94 ASP A C 1
ATOM 773 O O . ASP A 1 94 ? 20.324 -17.934 -18.461 1.00 92.75 94 ASP A O 1
ATOM 777 N N . VAL A 1 95 ? 21.205 -20.008 -18.599 1.00 91.31 95 VAL A N 1
ATOM 778 C CA . VAL A 1 95 ? 21.421 -20.209 -17.162 1.00 91.31 95 VAL A CA 1
ATOM 779 C C . VAL A 1 95 ? 22.454 -19.224 -16.615 1.00 91.31 95 VAL A C 1
ATOM 781 O O . VAL A 1 95 ? 22.286 -18.724 -15.502 1.00 91.31 95 VAL A O 1
ATOM 784 N N . ASP A 1 96 ? 23.487 -18.886 -17.387 1.00 91.00 96 ASP A N 1
ATOM 785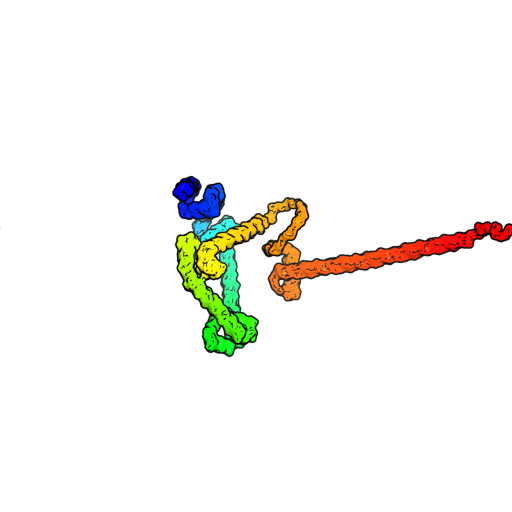 C CA . ASP A 1 96 ? 24.571 -18.013 -16.938 1.00 91.00 96 ASP A CA 1
ATOM 786 C C . ASP A 1 96 ? 24.128 -16.555 -16.877 1.00 91.00 96 ASP A C 1
ATOM 788 O O . ASP A 1 96 ? 24.469 -15.828 -15.934 1.00 91.00 96 ASP A O 1
ATOM 792 N N . ALA A 1 97 ? 23.305 -16.119 -17.832 1.00 90.06 97 ALA A N 1
ATOM 793 C CA . ALA A 1 97 ? 22.665 -14.811 -17.766 1.00 90.06 97 ALA A CA 1
ATOM 794 C C . ALA A 1 97 ? 21.754 -14.695 -16.532 1.00 90.06 97 ALA A C 1
ATOM 796 O O . ALA A 1 97 ? 21.815 -13.695 -15.805 1.00 90.06 97 ALA A O 1
ATOM 797 N N . VAL A 1 98 ? 20.959 -15.732 -16.239 1.00 90.75 98 VAL A N 1
ATOM 798 C CA . VAL A 1 98 ? 20.105 -15.770 -15.042 1.00 90.75 98 VAL A CA 1
ATOM 799 C C . VAL A 1 98 ? 20.943 -15.781 -13.761 1.00 90.75 98 VAL A C 1
ATOM 801 O O . VAL A 1 98 ? 20.648 -15.004 -12.849 1.00 90.75 98 VAL A O 1
ATOM 804 N N . ARG A 1 99 ? 22.024 -16.570 -13.706 1.00 90.44 99 ARG A N 1
ATOM 805 C CA . ARG A 1 99 ? 22.979 -16.611 -12.585 1.00 90.44 99 ARG A CA 1
ATOM 806 C C . ARG A 1 99 ? 23.555 -15.224 -12.301 1.00 90.44 99 ARG A C 1
ATOM 808 O O . ARG A 1 99 ? 23.454 -14.745 -11.174 1.00 90.44 99 ARG A O 1
ATOM 815 N N . LYS A 1 100 ? 24.049 -14.523 -13.328 1.00 90.88 100 LYS A N 1
ATOM 816 C CA . LYS A 1 100 ? 24.575 -13.149 -13.205 1.00 90.88 100 LYS A CA 1
ATOM 817 C C . LYS A 1 100 ? 23.532 -12.164 -12.677 1.00 90.88 100 LYS A C 1
ATOM 819 O O . LYS A 1 100 ? 23.866 -11.260 -11.913 1.00 90.88 100 LYS A O 1
ATOM 824 N N . VAL A 1 101 ? 22.268 -12.294 -13.084 1.00 89.69 101 VAL A N 1
ATOM 825 C CA . VAL A 1 101 ? 21.186 -11.432 -12.578 1.00 89.69 101 VAL A CA 1
ATOM 826 C C . VAL A 1 101 ? 20.895 -11.713 -11.108 1.00 89.69 101 VAL A C 1
ATOM 828 O O . VAL A 1 101 ? 20.712 -10.765 -10.347 1.00 89.69 101 VAL A O 1
ATOM 831 N N . LEU A 1 102 ? 20.846 -12.983 -10.707 1.00 88.69 102 LEU A N 1
ATOM 832 C CA . LEU A 1 102 ? 20.600 -13.367 -9.317 1.00 88.69 102 LEU A CA 1
ATOM 833 C C . LEU A 1 102 ? 21.734 -12.916 -8.400 1.00 88.69 102 LEU A C 1
ATOM 835 O O . LEU A 1 102 ? 21.456 -12.287 -7.383 1.00 88.69 102 LEU A O 1
ATOM 839 N N . GLN A 1 103 ? 22.981 -13.105 -8.826 1.00 87.19 103 GLN A N 1
ATOM 840 C CA . GLN A 1 103 ? 24.160 -12.630 -8.109 1.00 87.19 103 GLN A CA 1
ATOM 841 C C . GLN A 1 103 ? 24.143 -11.102 -7.940 1.00 87.19 103 GLN A C 1
ATOM 843 O O . GLN A 1 103 ? 24.300 -10.595 -6.836 1.00 87.19 103 GLN A O 1
ATOM 848 N N . LYS A 1 104 ? 23.803 -10.340 -8.991 1.00 85.56 104 LYS A N 1
ATOM 849 C CA . LYS A 1 104 ? 23.628 -8.877 -8.884 1.00 85.56 104 LYS A CA 1
ATOM 850 C C . LYS A 1 104 ? 22.508 -8.465 -7.926 1.00 85.56 104 LYS A C 1
ATOM 852 O O . LYS A 1 104 ? 22.537 -7.363 -7.380 1.00 85.56 104 LYS A O 1
ATOM 857 N N . VAL A 1 105 ? 21.462 -9.280 -7.785 1.00 82.56 105 VAL A N 1
ATOM 858 C CA . VAL A 1 105 ? 20.377 -9.017 -6.829 1.00 82.56 105 VAL A CA 1
ATOM 859 C C . VAL A 1 105 ? 20.844 -9.306 -5.409 1.00 82.56 105 VAL A C 1
ATOM 861 O O . VAL A 1 105 ? 20.578 -8.479 -4.545 1.00 82.56 105 VAL A O 1
ATOM 864 N N . GLU A 1 106 ? 21.568 -10.403 -5.184 1.00 81.38 106 GLU A N 1
ATOM 865 C CA . GLU A 1 106 ? 22.217 -10.694 -3.900 1.00 81.38 106 GLU A CA 1
ATOM 866 C C . GLU A 1 106 ? 23.172 -9.576 -3.500 1.00 81.38 106 GLU A C 1
ATOM 868 O O . GLU A 1 106 ? 23.024 -9.025 -2.417 1.00 81.38 106 GLU A O 1
ATOM 873 N N . GLU A 1 107 ? 24.094 -9.187 -4.381 1.00 81.75 107 GLU A N 1
ATOM 874 C CA . GLU A 1 107 ? 25.064 -8.116 -4.136 1.00 81.75 107 GLU A CA 1
ATOM 875 C C . GLU A 1 107 ? 24.355 -6.817 -3.749 1.00 81.75 107 GLU A C 1
ATOM 877 O O . GLU A 1 107 ? 24.660 -6.231 -2.712 1.00 81.75 107 GLU A O 1
ATOM 882 N N . ARG A 1 108 ? 23.318 -6.412 -4.497 1.00 76.31 108 ARG A N 1
ATOM 883 C CA . ARG A 1 108 ? 22.511 -5.235 -4.138 1.00 76.31 108 ARG A CA 1
ATOM 884 C C . ARG A 1 108 ? 21.768 -5.407 -2.825 1.00 76.31 108 ARG A C 1
ATOM 886 O O . ARG A 1 108 ? 21.639 -4.440 -2.079 1.00 76.31 108 ARG A O 1
ATOM 893 N N . ASP A 1 109 ? 21.199 -6.577 -2.563 1.00 74.81 109 ASP A N 1
ATOM 894 C CA . ASP A 1 109 ? 20.463 -6.810 -1.328 1.00 74.81 109 ASP A CA 1
ATOM 895 C C . ASP A 1 109 ? 21.404 -6.851 -0.121 1.00 74.81 109 ASP A C 1
ATOM 897 O O . ASP A 1 109 ? 21.002 -6.389 0.947 1.00 74.81 109 ASP A O 1
ATOM 901 N N . HIS A 1 110 ? 22.641 -7.316 -0.280 1.00 71.44 110 HIS A N 1
ATOM 902 C CA . HIS A 1 110 ? 23.675 -7.272 0.745 1.00 71.44 110 HIS A CA 1
ATOM 903 C C . HIS A 1 110 ? 24.194 -5.849 0.946 1.00 71.44 110 HIS A C 1
ATOM 905 O O . HIS A 1 110 ? 24.053 -5.331 2.048 1.00 71.44 110 HIS A O 1
ATOM 911 N N . GLU A 1 111 ? 24.673 -5.178 -0.097 1.00 70.50 111 GLU A N 1
ATOM 912 C CA . GLU A 1 111 ? 25.238 -3.824 -0.026 1.00 70.50 111 GLU A CA 1
ATOM 913 C C . GLU A 1 111 ? 24.18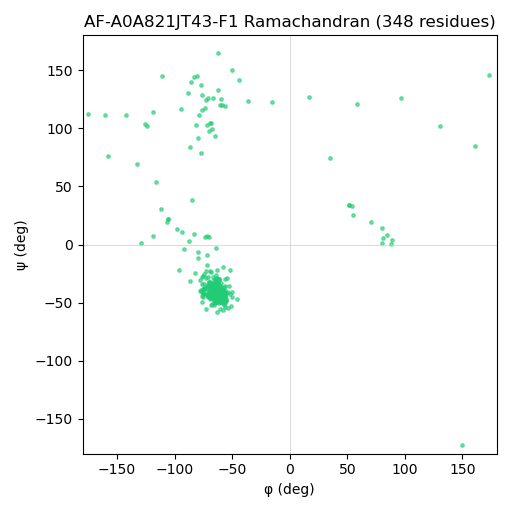0 -2.801 0.426 1.00 70.50 111 GLU A C 1
ATOM 915 O O . GLU A 1 111 ? 24.267 -2.189 1.491 1.00 70.50 111 GLU A O 1
ATOM 920 N N . VAL A 1 112 ? 23.065 -2.692 -0.304 1.00 69.75 112 VAL A N 1
ATOM 921 C CA . VAL A 1 112 ? 22.068 -1.643 -0.049 1.00 69.75 112 VAL A CA 1
ATOM 922 C C . VAL A 1 112 ? 21.302 -1.890 1.247 1.00 69.75 112 VAL A C 1
ATOM 924 O O . VAL A 1 112 ? 20.925 -0.924 1.918 1.00 69.75 112 VAL A O 1
ATOM 927 N N . ASN A 1 113 ? 21.009 -3.143 1.619 1.00 68.19 113 ASN A N 1
ATOM 928 C CA . ASN A 1 113 ? 20.264 -3.383 2.855 1.00 68.19 113 ASN A CA 1
ATOM 929 C C . ASN A 1 113 ? 21.162 -3.466 4.086 1.00 68.19 113 ASN A C 1
ATOM 931 O O . ASN A 1 113 ? 20.673 -3.065 5.145 1.00 68.19 113 ASN A O 1
ATOM 935 N N . ALA A 1 114 ? 22.407 -3.946 3.996 1.00 70.50 114 ALA A N 1
ATOM 936 C CA . ALA A 1 114 ? 23.321 -3.913 5.136 1.00 70.50 114 ALA A CA 1
ATOM 937 C C . ALA A 1 114 ? 23.647 -2.465 5.499 1.00 70.50 114 ALA A C 1
ATOM 939 O O . ALA A 1 114 ? 23.358 -2.067 6.629 1.00 70.50 114 ALA A O 1
ATOM 940 N N . ASP A 1 115 ? 24.051 -1.643 4.530 1.00 71.94 115 ASP A N 1
ATOM 941 C CA . ASP A 1 115 ? 24.419 -0.244 4.771 1.00 71.94 115 ASP A CA 1
ATOM 942 C C . ASP A 1 115 ? 23.227 0.578 5.255 1.00 71.94 115 ASP A C 1
ATOM 944 O O . ASP A 1 115 ? 23.302 1.308 6.245 1.00 71.94 115 ASP A O 1
ATOM 948 N N . ARG A 1 116 ? 22.047 0.398 4.644 1.00 75.88 116 ARG A N 1
ATOM 949 C CA . ARG A 1 116 ? 20.828 1.070 5.128 1.00 75.88 116 ARG A CA 1
ATOM 950 C C . ARG A 1 116 ? 20.413 0.609 6.517 1.00 75.88 116 ARG A C 1
ATOM 952 O O . ARG A 1 116 ? 19.777 1.384 7.233 1.00 75.88 116 ARG A O 1
ATOM 959 N N . ARG A 1 117 ? 20.657 -0.649 6.893 1.00 74.06 117 ARG A N 1
ATOM 960 C CA . ARG A 1 117 ? 20.347 -1.146 8.243 1.00 74.06 117 ARG A CA 1
ATOM 961 C C . ARG A 1 117 ? 21.366 -0.627 9.249 1.00 74.06 117 ARG A C 1
ATOM 963 O O . ARG A 1 117 ? 20.927 -0.200 10.313 1.00 74.06 117 ARG A O 1
ATOM 970 N N . ALA A 1 118 ? 22.651 -0.622 8.903 1.00 75.69 118 ALA A N 1
ATOM 971 C CA . ALA A 1 118 ? 23.740 -0.083 9.708 1.00 75.69 118 ALA A CA 1
ATOM 972 C C . ALA A 1 118 ? 23.536 1.415 9.961 1.00 75.69 118 ALA A C 1
ATOM 974 O O . ALA A 1 118 ? 23.322 1.798 11.105 1.00 75.69 118 ALA A O 1
ATOM 975 N N . SER A 1 119 ? 23.378 2.223 8.908 1.00 84.25 119 SER A N 1
ATOM 976 C CA . SER A 1 119 ? 23.102 3.665 9.011 1.00 84.25 119 SER A CA 1
ATOM 977 C C . SER A 1 119 ? 21.829 3.973 9.818 1.00 84.25 119 SER A C 1
ATOM 979 O O . SER A 1 119 ? 21.763 4.922 10.597 1.00 84.25 119 SER A O 1
ATOM 981 N N . ARG A 1 120 ? 20.781 3.141 9.704 1.00 84.12 120 ARG A N 1
ATOM 982 C CA . ARG A 1 120 ? 19.572 3.291 10.537 1.00 84.12 120 ARG A CA 1
ATOM 983 C C . ARG A 1 120 ? 19.786 2.916 11.999 1.00 84.12 120 ARG A C 1
ATOM 985 O O . ARG A 1 120 ? 19.000 3.382 12.824 1.00 84.12 120 ARG A O 1
ATOM 992 N N . ARG A 1 121 ? 20.716 2.010 12.306 1.00 84.50 121 ARG A N 1
ATOM 993 C CA . ARG A 1 1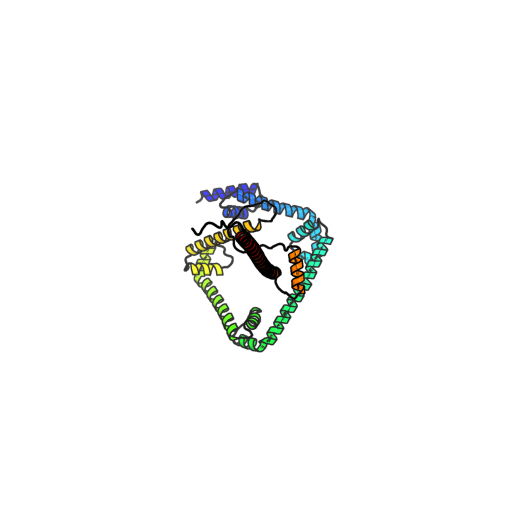21 ? 21.076 1.639 13.681 1.00 84.50 121 ARG A CA 1
ATOM 994 C C . ARG A 1 121 ? 21.938 2.732 14.293 1.00 84.50 121 ARG A C 1
ATOM 996 O O . ARG A 1 121 ? 21.560 3.232 15.339 1.00 84.50 121 ARG A O 1
ATOM 1003 N N . GLU A 1 122 ? 22.973 3.164 13.588 1.00 87.81 122 GLU A N 1
ATOM 1004 C CA . GLU A 1 122 ? 23.851 4.266 13.983 1.00 87.81 122 GLU A CA 1
ATOM 1005 C C . GLU A 1 122 ? 23.052 5.533 14.296 1.00 87.81 122 GLU A C 1
ATOM 1007 O O . GLU A 1 122 ? 23.025 5.965 15.442 1.00 87.81 122 GLU A O 1
ATOM 1012 N N . ARG A 1 123 ? 22.212 6.003 13.361 1.00 87.81 123 ARG A N 1
ATOM 1013 C CA . ARG A 1 123 ? 21.321 7.152 13.603 1.00 87.81 123 ARG A CA 1
ATOM 1014 C C . ARG A 1 123 ? 20.396 6.972 14.813 1.00 87.81 123 ARG A C 1
ATOM 1016 O O . ARG A 1 123 ? 19.957 7.945 15.418 1.00 87.81 123 ARG A O 1
ATOM 1023 N N . ARG A 1 124 ? 20.003 5.738 15.152 1.00 87.88 124 ARG A N 1
ATOM 1024 C CA . ARG A 1 124 ? 19.189 5.498 16.356 1.00 87.88 124 ARG A CA 1
ATOM 1025 C C . ARG A 1 124 ? 20.017 5.619 17.621 1.00 87.88 124 ARG A C 1
ATOM 1027 O O . ARG A 1 124 ? 19.489 6.165 18.579 1.00 87.88 124 ARG A O 1
ATOM 1034 N N . GLU A 1 125 ? 21.237 5.097 17.629 1.00 89.81 125 GLU A N 1
ATOM 1035 C CA . GLU A 1 125 ? 22.143 5.244 18.767 1.00 89.81 125 GLU A CA 1
ATOM 1036 C C . GLU A 1 125 ? 22.535 6.716 18.952 1.00 89.81 125 GLU A C 1
ATOM 1038 O O . GLU A 1 125 ? 22.402 7.229 20.055 1.00 89.81 125 GLU A O 1
ATOM 1043 N N . GLU A 1 126 ? 22.829 7.448 17.874 1.00 90.50 126 GLU A N 1
ATOM 1044 C CA . GLU A 1 126 ? 23.042 8.903 17.916 1.00 90.50 126 GLU A CA 1
ATOM 1045 C C . GLU A 1 126 ? 21.853 9.649 18.535 1.00 90.50 126 GLU A C 1
ATOM 1047 O O . GLU A 1 126 ? 22.025 10.478 19.425 1.00 90.50 126 GLU A O 1
ATOM 1052 N N . LEU A 1 127 ? 20.623 9.344 18.096 1.00 90.88 127 LEU A N 1
ATOM 1053 C CA . LEU A 1 127 ? 19.418 9.968 18.650 1.00 90.88 127 LEU A CA 1
ATOM 1054 C C . LEU A 1 127 ? 19.170 9.576 20.109 1.00 90.88 127 LEU A C 1
ATOM 1056 O O . LEU A 1 127 ? 18.632 10.389 20.857 1.00 90.88 127 LEU A O 1
ATOM 1060 N N . LYS A 1 128 ? 19.523 8.352 20.517 1.00 92.75 128 LYS A N 1
ATOM 1061 C CA . LYS A 1 128 ? 19.428 7.934 21.921 1.00 92.75 128 LYS A CA 1
ATOM 1062 C C . LYS A 1 128 ? 20.411 8.703 22.788 1.00 92.75 128 LYS A C 1
ATOM 1064 O O . LYS A 1 128 ? 20.008 9.172 23.842 1.00 92.75 128 LYS A O 1
ATOM 1069 N N . SER A 1 129 ? 21.653 8.856 22.333 1.00 92.44 129 SER A N 1
ATOM 1070 C CA . SER A 1 129 ? 22.668 9.632 23.044 1.00 92.44 129 SER A CA 1
ATOM 1071 C C . SER A 1 129 ? 22.286 11.109 23.114 1.00 92.44 129 SER A C 1
ATOM 1073 O O . SER A 1 129 ? 22.370 11.711 24.177 1.00 92.44 129 SER A O 1
ATOM 1075 N N . LYS A 1 130 ? 21.795 11.685 22.006 1.00 94.25 130 LYS A N 1
ATOM 1076 C CA . LYS A 1 130 ? 21.383 13.094 21.936 1.00 94.25 130 LYS A CA 1
ATOM 1077 C C . LYS A 1 130 ? 20.213 13.428 22.863 1.00 94.25 130 LYS A C 1
ATOM 1079 O O . LYS A 1 130 ? 20.197 14.517 23.417 1.00 94.25 130 LYS A O 1
ATOM 1084 N N . TYR A 1 131 ? 19.240 12.524 22.986 1.00 94.56 131 TYR A N 1
ATOM 1085 C CA . TYR A 1 131 ? 18.016 12.736 23.767 1.00 94.56 131 TYR A CA 1
ATOM 1086 C C . TYR A 1 131 ? 17.958 11.847 25.018 1.00 94.56 131 TYR A C 1
ATOM 1088 O O . TYR A 1 131 ? 16.885 11.387 25.409 1.00 94.56 131 TYR A O 1
ATOM 1096 N N . ALA A 1 132 ? 19.108 11.512 25.610 1.00 94.00 132 ALA A N 1
ATOM 1097 C CA . ALA A 1 132 ? 19.185 10.552 26.713 1.00 94.00 132 ALA A CA 1
ATOM 1098 C C . ALA A 1 132 ? 18.354 10.995 27.931 1.00 94.00 132 ALA A C 1
ATOM 1100 O O . ALA A 1 132 ? 17.631 10.188 28.519 1.00 94.00 132 ALA A O 1
ATOM 1101 N N . THR A 1 133 ? 18.408 12.287 28.259 1.00 93.88 133 THR A N 1
ATOM 1102 C CA . THR A 1 133 ? 17.654 12.926 29.346 1.00 93.88 133 THR A CA 1
ATOM 1103 C C . THR A 1 133 ? 16.146 12.881 29.104 1.00 93.88 133 THR A C 1
ATOM 1105 O O . THR A 1 133 ? 15.383 12.400 29.938 1.00 93.88 133 THR A O 1
ATOM 1108 N N . GLU A 1 134 ? 15.714 13.250 27.906 1.00 95.44 134 GLU A N 1
ATOM 1109 C CA . GLU A 1 134 ? 14.318 13.268 27.479 1.00 95.44 134 GLU A CA 1
ATOM 1110 C C . GLU A 1 134 ? 13.732 11.854 27.416 1.00 95.44 134 GLU A C 1
ATOM 1112 O O . GLU A 1 134 ? 12.553 11.630 27.691 1.00 95.44 134 GLU A O 1
ATOM 1117 N N . LEU A 1 135 ? 14.549 10.860 27.059 1.00 93.75 135 LEU A N 1
ATOM 1118 C CA . LEU A 1 135 ? 14.147 9.457 27.091 1.00 93.75 135 LEU A CA 1
ATOM 1119 C C . LEU A 1 135 ? 13.953 8.958 28.527 1.00 93.75 135 LEU A C 1
ATOM 1121 O O . LEU A 1 135 ? 13.037 8.164 28.759 1.00 93.75 135 LEU A O 1
ATOM 1125 N N . ALA A 1 136 ? 14.753 9.420 29.490 1.00 92.38 136 ALA A N 1
ATOM 1126 C CA . ALA A 1 136 ? 14.530 9.106 30.899 1.00 92.38 136 ALA A CA 1
ATOM 1127 C C . ALA A 1 136 ? 13.189 9.685 31.383 1.00 92.38 136 ALA A C 1
ATOM 1129 O O . ALA A 1 136 ? 12.380 8.946 31.946 1.00 92.38 136 ALA A O 1
ATOM 1130 N N . GLU A 1 137 ? 12.889 10.945 31.054 1.00 93.75 137 GLU A N 1
ATOM 1131 C CA . GLU A 1 137 ? 11.605 11.591 31.375 1.00 93.75 137 GLU A CA 1
ATOM 1132 C C . GLU A 1 137 ? 10.408 10.877 30.723 1.00 93.75 137 GLU A C 1
ATOM 1134 O O . GLU A 1 137 ? 9.407 10.578 31.377 1.00 93.75 137 GLU A O 1
ATOM 1139 N N . LEU A 1 138 ? 10.512 10.502 29.442 1.00 93.44 138 LEU A N 1
ATOM 1140 C CA . LEU A 1 138 ? 9.471 9.715 28.771 1.00 93.44 138 LEU A CA 1
ATOM 1141 C C . LEU A 1 138 ? 9.279 8.336 29.413 1.00 93.44 138 LEU A C 1
ATOM 1143 O O . LEU A 1 138 ? 8.158 7.823 29.447 1.00 93.44 138 LEU A O 1
ATOM 1147 N N . THR A 1 139 ? 10.356 7.725 29.907 1.00 94.00 139 THR A N 1
ATOM 1148 C CA . THR A 1 139 ? 10.287 6.439 30.610 1.00 94.00 139 THR A CA 1
ATOM 1149 C C . THR A 1 139 ? 9.564 6.591 31.946 1.00 94.00 139 THR A C 1
ATOM 1151 O O . THR A 1 139 ? 8.697 5.772 32.247 1.00 94.00 139 THR A O 1
ATOM 1154 N N . GLN A 1 140 ? 9.834 7.668 32.692 1.00 92.25 140 GLN A N 1
ATOM 1155 C CA . GLN A 1 140 ? 9.099 8.019 33.914 1.00 92.25 140 GLN A CA 1
ATOM 1156 C C . GLN A 1 140 ? 7.609 8.269 33.632 1.00 92.25 140 GLN A C 1
ATOM 1158 O O . GLN A 1 140 ? 6.756 7.798 34.378 1.00 92.25 140 GLN A O 1
ATOM 1163 N N . ALA A 1 141 ? 7.272 8.884 32.493 1.00 91.19 141 ALA A N 1
ATOM 1164 C CA . ALA A 1 141 ? 5.892 9.028 32.013 1.00 91.19 141 ALA A CA 1
ATOM 1165 C C . ALA A 1 141 ? 5.256 7.706 31.506 1.00 91.19 141 ALA A C 1
ATOM 1167 O O . ALA A 1 141 ? 4.173 7.700 30.909 1.00 91.19 141 ALA A O 1
ATOM 1168 N N . GLY A 1 142 ? 5.930 6.563 31.678 1.00 91.44 142 GLY A N 1
ATOM 1169 C CA . GLY A 1 142 ? 5.448 5.242 31.276 1.00 91.44 142 GLY A CA 1
ATOM 1170 C C . GLY A 1 142 ? 5.418 5.024 29.761 1.00 91.44 142 GLY A C 1
ATOM 1171 O O . GLY A 1 142 ? 4.688 4.154 29.267 1.00 91.44 142 GLY A O 1
ATOM 1172 N N . ILE A 1 143 ? 6.151 5.816 28.971 1.00 90.38 143 ILE A N 1
ATOM 1173 C CA . ILE A 1 143 ? 6.235 5.675 27.514 1.00 90.38 143 ILE A CA 1
ATOM 1174 C C . ILE A 1 143 ? 7.364 4.714 27.150 1.00 90.38 143 ILE A C 1
ATOM 1176 O O . ILE A 1 143 ? 8.505 4.849 27.566 1.00 90.38 143 ILE A O 1
ATOM 1180 N N . ASN A 1 144 ? 7.049 3.736 26.296 1.00 88.25 144 ASN A N 1
ATOM 1181 C CA . ASN A 1 144 ? 8.046 2.792 25.803 1.00 88.25 144 ASN A CA 1
ATOM 1182 C C . ASN A 1 144 ? 9.005 3.488 24.816 1.00 88.25 144 ASN A C 1
ATOM 1184 O O . ASN A 1 144 ? 8.673 3.707 23.642 1.00 88.25 144 ASN A O 1
ATOM 1188 N N . VAL A 1 145 ? 10.199 3.803 25.312 1.00 87.94 145 VAL A N 1
ATOM 1189 C CA . VAL A 1 145 ? 11.287 4.473 24.588 1.00 87.94 145 VAL A CA 1
ATOM 1190 C C . VAL A 1 145 ? 11.983 3.595 23.548 1.00 87.94 145 VAL A C 1
ATOM 1192 O O . VAL A 1 145 ? 12.486 4.107 22.550 1.00 87.94 145 VAL A O 1
ATOM 1195 N N . ASN A 1 146 ? 11.904 2.267 23.681 1.00 85.06 146 ASN A N 1
ATOM 1196 C CA . ASN A 1 146 ? 12.523 1.316 22.746 1.00 85.06 146 ASN A CA 1
ATOM 1197 C C . ASN A 1 146 ? 11.812 1.254 21.385 1.00 85.06 146 ASN A C 1
ATOM 1199 O O . ASN A 1 146 ? 12.301 0.643 20.429 1.00 85.06 146 ASN A O 1
ATOM 1203 N N . ARG A 1 147 ? 10.641 1.887 21.253 1.00 84.62 147 ARG A N 1
ATOM 1204 C CA . ARG A 1 147 ? 9.926 1.944 19.979 1.00 84.62 147 ARG A CA 1
ATOM 1205 C C . ARG A 1 147 ? 10.578 2.964 19.035 1.00 84.62 147 ARG A C 1
ATOM 1207 O O . ARG A 1 147 ? 10.645 4.144 19.371 1.00 84.62 147 ARG A O 1
ATOM 1214 N N . PRO A 1 148 ? 10.899 2.591 17.776 1.00 85.62 148 PRO A N 1
ATOM 1215 C CA . PRO A 1 148 ? 11.494 3.514 16.801 1.00 85.62 148 PRO A CA 1
ATOM 1216 C C . PRO A 1 148 ? 10.661 4.767 16.505 1.00 85.62 148 PRO A C 1
ATOM 1218 O O . PRO A 1 148 ? 11.165 5.738 15.944 1.00 85.62 148 PRO A O 1
ATOM 1221 N N . CYS A 1 149 ? 9.361 4.737 16.804 1.00 88.00 149 CYS A N 1
ATOM 1222 C CA . CYS A 1 149 ? 8.499 5.892 16.623 1.00 88.00 149 CYS A CA 1
ATOM 1223 C C . CYS A 1 149 ? 8.712 6.970 17.692 1.00 88.00 149 CYS A C 1
ATOM 1225 O O . CYS A 1 149 ? 8.482 8.125 17.354 1.00 88.00 149 CYS A O 1
ATOM 1227 N N . THR A 1 150 ? 9.156 6.621 18.905 1.00 89.62 150 THR A N 1
ATOM 1228 C CA . THR A 1 150 ? 9.375 7.555 20.021 1.00 89.62 150 THR A CA 1
ATOM 1229 C C . THR A 1 150 ? 10.554 8.479 19.717 1.00 89.62 150 THR A C 1
ATOM 1231 O O . THR A 1 150 ? 10.363 9.689 19.643 1.00 89.62 150 THR A O 1
ATOM 1234 N N . LEU A 1 151 ? 11.714 7.915 19.350 1.00 90.62 151 LEU A N 1
ATOM 1235 C CA . LEU A 1 151 ? 12.895 8.677 18.902 1.00 90.62 151 LEU A CA 1
ATOM 1236 C C . LEU A 1 151 ? 12.584 9.608 17.719 1.00 90.62 151 LEU A C 1
ATOM 1238 O O . LEU A 1 151 ? 12.977 10.767 17.702 1.00 90.62 151 LEU A O 1
ATOM 1242 N N . ARG A 1 152 ? 11.796 9.132 16.745 1.00 89.81 152 ARG A N 1
ATOM 1243 C CA . ARG A 1 152 ? 11.351 9.966 15.614 1.00 89.81 152 ARG A CA 1
ATOM 1244 C C . ARG A 1 152 ? 10.409 11.096 16.021 1.00 89.81 152 ARG A C 1
ATOM 1246 O O . ARG A 1 152 ? 10.289 12.056 15.270 1.00 89.81 152 ARG A O 1
ATOM 1253 N N . GLN A 1 153 ? 9.640 10.948 17.101 1.00 92.19 153 GLN A N 1
ATOM 1254 C CA . GLN A 1 153 ? 8.807 12.048 17.591 1.00 92.19 153 GLN A CA 1
ATOM 1255 C C . GLN A 1 153 ? 9.647 13.067 18.355 1.00 92.19 153 GLN A C 1
ATOM 1257 O O . GLN A 1 153 ? 9.424 14.247 18.130 1.00 92.19 153 GLN A O 1
ATOM 1262 N N . LEU A 1 154 ? 10.619 12.629 19.163 1.00 93.12 154 LEU A N 1
ATOM 1263 C CA . LEU A 1 154 ? 11.572 13.526 19.825 1.00 93.12 154 LEU A CA 1
ATOM 1264 C C . LEU A 1 154 ? 12.334 14.371 18.805 1.00 93.12 154 LEU A C 1
ATOM 1266 O O . LEU A 1 154 ? 12.298 15.590 18.886 1.00 93.12 154 LEU A O 1
ATOM 1270 N N . GLU A 1 155 ? 12.894 13.746 17.768 1.00 92.81 155 GLU A N 1
ATOM 1271 C CA . GLU A 1 155 ? 13.585 14.463 16.688 1.00 92.81 155 GLU A CA 1
ATOM 1272 C C . GLU A 1 155 ? 12.666 15.488 15.992 1.00 92.81 155 GLU A C 1
ATOM 1274 O O . GLU A 1 155 ? 13.055 16.628 15.754 1.00 92.81 155 GLU A O 1
ATOM 1279 N N . LYS A 1 156 ? 11.409 15.116 15.705 1.00 93.81 156 LYS A N 1
ATOM 1280 C CA . LYS A 1 156 ? 10.425 16.012 15.065 1.00 93.81 156 LYS A CA 1
ATOM 1281 C C . LYS A 1 156 ? 9.946 17.149 15.956 1.00 93.81 156 LYS A C 1
ATOM 1283 O O . LYS A 1 156 ? 9.568 18.192 15.437 1.00 93.81 156 LYS A O 1
ATOM 1288 N N . SER A 1 157 ? 9.872 16.907 17.256 1.00 93.56 157 SER A N 1
ATOM 1289 C CA . SER A 1 157 ? 9.478 17.897 18.252 1.00 93.56 157 SER A CA 1
ATOM 1290 C C . SER A 1 157 ? 10.701 18.608 18.848 1.00 93.56 157 SER A C 1
ATOM 1292 O O . SER A 1 157 ? 10.546 19.300 19.842 1.00 93.56 157 SER A O 1
ATOM 1294 N N . GLN A 1 158 ? 11.898 18.434 18.264 1.00 91.75 158 GLN A N 1
ATOM 1295 C CA . GLN A 1 158 ? 13.157 19.044 18.711 1.00 91.75 158 GLN A CA 1
ATOM 1296 C C . GLN A 1 158 ? 13.499 18.783 20.192 1.00 91.75 158 GLN A C 1
ATOM 1298 O O . GLN A 1 158 ? 14.107 19.624 20.837 1.00 91.75 158 GLN A O 1
ATOM 1303 N N . GLY A 1 159 ? 13.135 17.614 20.723 1.00 91.12 159 GLY A N 1
ATOM 1304 C CA . GLY A 1 159 ? 13.352 17.262 22.133 1.00 91.12 159 GLY A CA 1
ATOM 1305 C C . GLY A 1 159 ? 12.225 17.676 23.085 1.00 91.12 159 GLY A C 1
ATOM 1306 O O . GLY A 1 159 ? 12.297 17.369 24.262 1.00 91.12 159 GLY A O 1
ATOM 1307 N N . ASP A 1 160 ? 11.143 18.300 22.609 1.00 94.62 160 ASP A N 1
ATOM 1308 C CA . ASP A 1 160 ? 10.006 18.665 23.467 1.00 94.62 160 ASP A CA 1
ATOM 1309 C C . ASP A 1 160 ? 9.256 17.417 23.978 1.00 94.62 160 ASP A C 1
ATOM 1311 O O . ASP A 1 160 ? 8.444 16.806 23.265 1.00 94.62 160 ASP A O 1
ATOM 1315 N N . VAL A 1 161 ? 9.556 17.039 25.224 1.00 93.94 161 VAL A N 1
ATOM 1316 C CA . VAL A 1 161 ? 9.033 15.854 25.915 1.00 93.94 161 VAL A CA 1
ATOM 1317 C C . VAL A 1 161 ? 7.518 15.926 26.062 1.00 93.94 161 VAL A C 1
ATOM 1319 O O . VAL A 1 161 ? 6.832 14.956 25.733 1.00 93.94 161 VAL A O 1
ATOM 1322 N N . ASN A 1 162 ? 6.971 17.084 26.435 1.00 93.56 162 ASN A N 1
ATOM 1323 C CA . ASN A 1 162 ? 5.535 17.272 26.648 1.00 93.56 162 ASN A CA 1
ATOM 1324 C C . ASN A 1 162 ? 4.738 17.032 25.363 1.00 93.56 162 ASN A C 1
ATOM 1326 O O . ASN A 1 162 ? 3.776 16.258 25.361 1.00 93.56 162 ASN A O 1
ATOM 1330 N N . LYS A 1 163 ? 5.191 17.581 24.228 1.00 94.88 163 LYS A N 1
ATOM 1331 C CA . LYS A 1 163 ? 4.562 17.302 22.923 1.00 94.88 163 LYS A CA 1
ATOM 1332 C C . LYS A 1 163 ? 4.637 15.828 22.539 1.00 94.88 163 LYS A C 1
ATOM 1334 O O . LYS A 1 163 ? 3.752 15.315 21.844 1.00 94.88 163 LYS A O 1
ATOM 1339 N N . VAL A 1 164 ? 5.717 15.132 22.902 1.00 93.75 164 VAL A N 1
ATOM 1340 C CA . VAL A 1 164 ? 5.837 13.692 22.641 1.00 93.75 164 VAL A CA 1
ATOM 1341 C C . VAL A 1 164 ? 4.890 12.899 23.538 1.00 93.75 164 VAL A C 1
ATOM 1343 O O . VAL A 1 164 ? 4.214 12.006 23.017 1.00 93.75 164 VAL A O 1
ATOM 1346 N N . ILE A 1 165 ? 4.783 13.243 24.824 1.00 93.00 165 ILE A N 1
ATOM 1347 C CA . ILE A 1 165 ? 3.831 12.640 25.764 1.00 93.00 165 ILE A CA 1
ATOM 1348 C C . ILE A 1 165 ? 2.411 12.789 25.227 1.00 93.00 165 ILE A C 1
ATOM 1350 O O . ILE A 1 165 ? 1.744 11.780 25.007 1.00 93.00 165 ILE A O 1
ATOM 1354 N N . GLU A 1 166 ? 1.988 14.005 24.890 1.00 93.75 166 GLU A N 1
ATOM 1355 C CA . GLU A 1 166 ? 0.650 14.292 24.367 1.00 93.75 166 GLU A CA 1
ATOM 1356 C C . GLU A 1 166 ? 0.337 13.457 23.112 1.00 93.75 166 GLU A C 1
ATOM 1358 O O . GLU A 1 166 ? -0.676 12.755 23.032 1.00 93.75 166 GLU A O 1
ATOM 1363 N N . LYS A 1 167 ? 1.258 13.431 22.136 1.00 93.12 167 LYS A N 1
ATOM 1364 C CA . LYS A 1 167 ? 1.102 12.624 20.913 1.00 93.12 167 LYS A CA 1
ATOM 1365 C C . LYS A 1 167 ? 1.018 11.127 21.202 1.00 93.12 167 LYS A C 1
ATOM 1367 O O . LYS A 1 167 ? 0.341 10.400 20.464 1.00 93.12 167 LYS A O 1
ATOM 1372 N N . MET A 1 168 ? 1.755 10.635 22.194 1.00 91.94 168 MET A N 1
ATOM 1373 C CA . MET A 1 168 ? 1.764 9.219 22.553 1.00 91.94 168 MET A CA 1
ATOM 1374 C C . MET A 1 168 ? 0.508 8.836 23.337 1.00 91.94 168 MET A C 1
ATOM 1376 O O . MET A 1 168 ? -0.073 7.791 23.030 1.00 91.94 168 MET A O 1
ATOM 1380 N N . SER A 1 169 ? 0.036 9.696 24.236 1.00 90.94 169 SER A N 1
ATOM 1381 C CA . SER A 1 169 ? -1.233 9.561 24.954 1.00 90.94 169 SER A CA 1
ATOM 1382 C C . SER A 1 169 ? -2.421 9.572 23.995 1.00 90.94 169 SER A C 1
ATOM 1384 O O . SER A 1 169 ? -3.181 8.609 23.980 1.00 90.94 169 SER A O 1
ATOM 1386 N N . HIS A 1 170 ? -2.493 10.522 23.055 1.00 91.62 170 HIS A N 1
ATOM 1387 C CA . HIS A 1 170 ? -3.534 10.546 22.011 1.00 91.62 170 HIS A CA 1
ATOM 1388 C C . HIS A 1 170 ? -3.581 9.255 21.183 1.00 91.62 170 HIS A C 1
ATOM 1390 O O . HIS A 1 170 ? -4.632 8.777 20.754 1.00 91.62 170 HIS A O 1
ATOM 1396 N N . ARG A 1 171 ? -2.419 8.642 20.919 1.00 90.00 171 ARG A N 1
ATOM 1397 C CA . ARG A 1 171 ? -2.356 7.349 20.220 1.00 90.00 171 ARG A CA 1
ATOM 1398 C C . ARG A 1 171 ? -2.851 6.190 21.081 1.00 90.00 171 ARG A C 1
ATOM 1400 O O . ARG A 1 171 ? -3.409 5.253 20.506 1.00 90.00 171 ARG A O 1
ATOM 1407 N N . ARG A 1 172 ? -2.606 6.219 22.396 1.00 89.06 172 ARG A N 1
ATOM 1408 C CA . ARG A 1 172 ? -3.124 5.227 23.353 1.00 89.06 172 ARG A CA 1
ATOM 1409 C C . ARG A 1 172 ? -4.634 5.353 23.474 1.00 89.06 172 ARG A C 1
ATOM 1411 O O . ARG A 1 172 ? -5.314 4.389 23.151 1.00 89.06 172 ARG A O 1
ATOM 1418 N N . GLU A 1 173 ? -5.134 6.558 23.713 1.00 91.75 173 GLU A N 1
ATOM 1419 C CA . GLU A 1 173 ? -6.563 6.859 23.790 1.00 91.75 173 GLU A CA 1
ATOM 1420 C C . GLU A 1 173 ? -7.292 6.440 22.503 1.00 91.75 173 GLU A C 1
ATOM 1422 O O . GLU A 1 173 ? -8.275 5.709 22.531 1.00 91.75 173 GLU A O 1
ATOM 1427 N N . LYS A 1 174 ? -6.758 6.780 21.319 1.00 91.06 174 LYS A N 1
ATOM 1428 C CA . LYS A 1 174 ? -7.324 6.301 20.043 1.00 91.06 174 LYS A CA 1
ATOM 1429 C C . LYS A 1 174 ? -7.308 4.782 19.901 1.00 91.06 174 LYS A C 1
ATOM 1431 O O . LYS A 1 174 ? -8.115 4.239 19.150 1.00 91.06 174 LYS A O 1
ATOM 1436 N N . LYS A 1 175 ? -6.347 4.086 20.508 1.00 90.06 175 LYS A N 1
ATOM 1437 C CA . LYS A 1 175 ? -6.288 2.620 20.489 1.00 90.06 175 LYS A CA 1
ATOM 1438 C C . LYS A 1 175 ? -7.322 2.032 21.451 1.00 90.06 175 LYS A C 1
ATOM 1440 O O . LYS A 1 175 ? -7.951 1.051 21.069 1.00 90.06 175 LYS A O 1
ATOM 1445 N N . GLU A 1 176 ? -7.490 2.627 22.625 1.00 92.25 176 GLU A N 1
ATOM 1446 C CA . GLU A 1 176 ? -8.474 2.250 23.646 1.00 92.25 176 GLU A CA 1
ATOM 1447 C C . GLU A 1 176 ? -9.896 2.491 23.157 1.00 92.25 176 GLU A C 1
ATOM 1449 O O . GLU A 1 176 ? -10.626 1.517 23.034 1.00 92.25 176 GLU A O 1
ATOM 1454 N N . LYS A 1 177 ? -10.225 3.691 22.658 1.00 92.12 177 LYS A N 1
ATOM 1455 C CA . LYS A 1 177 ? -11.513 3.974 21.992 1.00 92.12 177 LYS A CA 1
ATOM 1456 C C . LYS A 1 177 ? -11.837 2.950 20.906 1.00 92.12 177 LYS A C 1
ATOM 1458 O O . LYS A 1 177 ? -12.952 2.469 20.774 1.00 92.12 177 LYS A O 1
ATOM 1463 N N . ARG A 1 178 ? -10.839 2.542 20.114 1.00 89.12 178 ARG A N 1
ATOM 1464 C CA . ARG A 1 178 ? -11.030 1.489 19.098 1.00 89.12 178 ARG A CA 1
ATOM 1465 C C . ARG A 1 178 ? -11.256 0.104 19.698 1.00 89.12 178 ARG A C 1
ATOM 1467 O O . ARG A 1 178 ? -11.896 -0.712 19.045 1.00 89.12 178 ARG A O 1
ATOM 1474 N N . ALA A 1 179 ? -10.657 -0.204 20.843 1.00 91.62 179 ALA A N 1
ATOM 1475 C CA . ALA A 1 179 ? -10.887 -1.456 21.551 1.00 91.62 179 ALA A CA 1
ATOM 1476 C C . ALA A 1 179 ? -12.290 -1.465 22.171 1.00 91.62 179 ALA A C 1
ATOM 1478 O O . ALA A 1 179 ? -13.018 -2.423 21.938 1.00 91.62 179 ALA A O 1
ATOM 1479 N N . GLU A 1 180 ? -12.686 -0.369 22.818 1.00 94.38 180 GLU A N 1
ATOM 1480 C CA . GLU A 1 180 ? -14.028 -0.129 23.359 1.00 94.38 180 GLU A CA 1
ATOM 1481 C C . GLU A 1 180 ? -15.109 -0.248 22.286 1.00 94.38 180 GLU A C 1
ATOM 1483 O O . GLU A 1 180 ? -16.132 -0.878 22.504 1.00 94.38 180 GLU A O 1
ATOM 1488 N N . LEU A 1 181 ? -14.885 0.280 21.082 1.00 93.44 181 LEU A N 1
ATOM 1489 C CA . LEU A 1 181 ? -15.838 0.099 19.985 1.00 93.44 181 LEU A CA 1
ATOM 1490 C C . LEU A 1 181 ? -15.965 -1.366 19.551 1.00 93.44 181 LEU A C 1
ATOM 1492 O O . LEU A 1 181 ? -17.056 -1.805 19.195 1.00 93.44 181 LEU A O 1
ATOM 1496 N N . ASN A 1 182 ? -14.870 -2.136 19.576 1.00 92.50 182 ASN A N 1
ATOM 1497 C CA . ASN A 1 182 ? -14.951 -3.565 19.259 1.00 92.50 182 ASN A CA 1
ATOM 1498 C C . ASN A 1 182 ? -15.702 -4.338 20.346 1.00 92.50 182 ASN A C 1
ATOM 1500 O O . ASN A 1 182 ? -16.373 -5.306 20.009 1.00 92.50 182 ASN A O 1
ATOM 1504 N N . THR A 1 183 ? -15.581 -3.947 21.619 1.00 95.12 183 THR A N 1
ATOM 1505 C CA . THR A 1 183 ? -16.328 -4.589 22.708 1.00 95.12 183 THR A CA 1
ATOM 1506 C C . THR A 1 183 ? -17.794 -4.158 22.695 1.00 95.12 183 THR A C 1
ATOM 1508 O O . THR A 1 183 ? -18.666 -5.019 22.734 1.00 95.12 183 THR A O 1
ATOM 1511 N N . LYS A 1 184 ? -18.076 -2.857 22.533 1.00 96.69 184 LYS A N 1
ATOM 1512 C CA . LYS A 1 184 ? -19.431 -2.286 22.439 1.00 96.69 184 LYS A CA 1
ATOM 1513 C C . LYS A 1 184 ? -20.257 -2.932 21.328 1.00 96.69 184 LYS A C 1
ATOM 1515 O O . LYS A 1 184 ? -21.433 -3.206 21.532 1.00 96.69 184 LYS A O 1
ATOM 1520 N N . TYR A 1 185 ? -19.644 -3.176 20.170 1.00 96.75 185 TYR A N 1
ATOM 1521 C CA . TYR A 1 185 ? -20.327 -3.734 19.003 1.00 96.75 185 TYR A CA 1
ATOM 1522 C C . TYR A 1 185 ? -19.993 -5.210 18.731 1.00 96.75 185 TYR A C 1
ATOM 1524 O O . TYR A 1 185 ? -20.125 -5.677 17.599 1.00 96.75 185 TYR A O 1
ATOM 1532 N N . ALA A 1 186 ? -19.529 -5.958 19.738 1.00 95.44 186 ALA A N 1
ATOM 1533 C CA . ALA A 1 186 ? -19.079 -7.340 19.556 1.00 95.44 186 ALA A CA 1
ATOM 1534 C C . ALA A 1 186 ? -20.177 -8.252 18.974 1.00 95.44 186 ALA A C 1
ATOM 1536 O O . ALA A 1 186 ? -19.915 -8.999 18.029 1.00 95.44 186 ALA A O 1
ATOM 1537 N N . SER A 1 187 ? -21.409 -8.145 19.479 1.00 95.81 187 SER A N 1
ATOM 1538 C CA . SER A 1 187 ? -22.552 -8.949 19.025 1.00 95.81 187 SER A CA 1
ATOM 1539 C C . SER A 1 187 ? -22.953 -8.627 17.583 1.00 95.81 187 SER A C 1
ATOM 1541 O O . SER A 1 187 ? -23.176 -9.529 16.781 1.00 95.81 187 SER A O 1
ATOM 1543 N N . GLN A 1 188 ? -22.966 -7.345 17.213 1.00 97.06 188 GLN A N 1
ATOM 1544 C CA . GLN A 1 188 ? -23.267 -6.884 15.855 1.00 97.06 188 GLN A CA 1
ATOM 1545 C C . GLN A 1 188 ? -22.179 -7.312 14.863 1.00 97.06 188 GLN A C 1
ATOM 1547 O O . GLN A 1 188 ? -22.477 -7.674 13.727 1.00 97.06 188 GLN A O 1
ATOM 1552 N N . ILE A 1 189 ? -20.910 -7.304 15.285 1.00 94.94 189 ILE A N 1
ATOM 1553 C CA . ILE A 1 189 ? -19.802 -7.828 14.478 1.00 94.94 189 ILE A CA 1
ATOM 1554 C C . ILE A 1 189 ? -19.986 -9.330 14.242 1.00 94.94 189 ILE A C 1
ATOM 1556 O O . ILE A 1 189 ? -19.827 -9.772 13.107 1.00 94.94 189 ILE A O 1
ATOM 1560 N N . ALA A 1 190 ? -20.354 -10.099 15.272 1.00 94.56 190 ALA A N 1
ATOM 1561 C CA . ALA A 1 190 ? -20.626 -11.529 15.134 1.00 94.56 190 ALA A CA 1
ATOM 1562 C C . ALA A 1 190 ? -21.806 -11.801 14.185 1.00 94.56 190 ALA A C 1
ATOM 1564 O O . ALA A 1 190 ? -21.720 -12.696 13.347 1.00 94.56 190 ALA A O 1
ATOM 1565 N N . GLN A 1 191 ? -22.864 -10.986 14.246 1.00 95.12 191 GLN A N 1
ATOM 1566 C CA . GLN A 1 191 ? -23.996 -11.073 13.321 1.00 95.12 191 GLN A CA 1
ATOM 1567 C C . GLN A 1 191 ? -23.578 -10.783 11.871 1.00 95.12 191 GLN A C 1
ATOM 1569 O O . GLN A 1 191 ? -23.900 -11.555 10.975 1.00 95.12 191 GLN A O 1
ATOM 1574 N N . LEU A 1 192 ? -22.792 -9.726 11.628 1.00 94.75 192 LEU A N 1
ATOM 1575 C CA . LEU A 1 192 ? -22.262 -9.430 10.290 1.00 94.75 192 LEU A CA 1
ATOM 1576 C C . LEU A 1 192 ? -21.353 -10.556 9.765 1.00 94.75 192 LEU A C 1
ATOM 1578 O O . LEU A 1 192 ? -21.367 -10.851 8.570 1.00 94.75 192 LEU A O 1
ATOM 1582 N N . GLU A 1 193 ? -20.561 -11.187 10.637 1.00 93.75 193 GLU A N 1
ATOM 1583 C CA . GLU A 1 193 ? -19.734 -12.347 10.284 1.00 93.75 193 GLU A CA 1
ATOM 1584 C C . GLU A 1 193 ? -20.603 -13.572 9.931 1.00 93.75 193 GLU A C 1
ATOM 1586 O O . GLU A 1 193 ? -20.321 -14.233 8.929 1.00 93.75 193 GLU A O 1
ATOM 1591 N N . ALA A 1 194 ? -21.686 -13.827 10.677 1.00 94.00 194 ALA A N 1
ATOM 1592 C CA . ALA A 1 194 ? -22.662 -14.881 10.381 1.00 94.00 194 ALA A CA 1
ATOM 1593 C C . ALA A 1 194 ? -23.407 -14.641 9.055 1.00 94.00 194 ALA A C 1
ATOM 1595 O O . ALA A 1 194 ? -23.617 -15.578 8.287 1.00 94.00 194 ALA A O 1
ATOM 1596 N N . ASP A 1 195 ? -23.691 -13.379 8.727 1.00 93.44 195 ASP A N 1
ATOM 1597 C CA . ASP A 1 195 ? -24.278 -12.954 7.449 1.00 93.44 195 ASP A CA 1
ATOM 1598 C C . ASP A 1 195 ? -23.278 -13.021 6.267 1.00 93.44 195 ASP A C 1
ATOM 1600 O O . ASP A 1 195 ? -23.566 -12.570 5.155 1.00 93.44 195 ASP A O 1
ATOM 1604 N N . GLY A 1 196 ? -22.072 -13.562 6.483 1.00 92.50 196 GLY A N 1
ATOM 1605 C CA . GLY A 1 196 ? -21.056 -13.775 5.448 1.00 92.50 196 GLY A CA 1
ATOM 1606 C C . GLY A 1 196 ? -20.239 -12.529 5.087 1.00 92.50 196 GLY A C 1
ATOM 1607 O O . GLY A 1 196 ? -19.541 -12.505 4.063 1.00 92.50 196 GLY A O 1
ATOM 1608 N N . ILE A 1 197 ? -20.288 -11.468 5.898 1.00 90.38 197 ILE A N 1
ATOM 1609 C CA . ILE A 1 197 ? -19.552 -10.225 5.647 1.00 90.38 197 ILE A CA 1
ATOM 1610 C C . ILE A 1 197 ? -18.138 -10.327 6.229 1.00 90.38 197 ILE A C 1
ATOM 1612 O O . ILE A 1 197 ? -17.816 -9.834 7.307 1.00 90.38 197 ILE A O 1
ATOM 1616 N N . GLU A 1 198 ? -17.233 -10.921 5.453 1.00 83.44 198 GLU A N 1
ATOM 1617 C CA . GLU A 1 198 ? -15.820 -11.038 5.828 1.00 83.44 198 GLU A CA 1
ATOM 1618 C C . GLU A 1 198 ? -15.040 -9.733 5.562 1.00 83.44 198 GLU A C 1
ATOM 1620 O O . GLU A 1 198 ? -14.464 -9.516 4.486 1.00 83.44 198 GLU A O 1
ATOM 1625 N N . ILE A 1 199 ? -14.958 -8.840 6.554 1.00 83.06 199 ILE A N 1
ATOM 1626 C CA . ILE A 1 199 ? -13.986 -7.735 6.532 1.00 83.06 199 ILE A CA 1
ATOM 1627 C C . ILE A 1 199 ? -12.724 -8.153 7.287 1.00 83.06 199 ILE A C 1
ATOM 1629 O O . ILE A 1 199 ? -12.728 -8.319 8.499 1.00 83.06 199 ILE A O 1
ATOM 1633 N N . LYS A 1 200 ? -11.588 -8.214 6.572 1.00 84.19 200 LYS A N 1
ATOM 1634 C CA . LYS A 1 200 ? -10.272 -8.619 7.118 1.00 84.19 200 LYS A CA 1
ATOM 1635 C C . LYS A 1 200 ? -9.819 -7.869 8.378 1.00 84.19 200 LYS A C 1
ATOM 1637 O O . LYS A 1 200 ? -8.915 -8.327 9.064 1.00 84.19 200 LYS A O 1
ATOM 1642 N N . ASN A 1 201 ? -10.357 -6.680 8.633 1.00 88.62 201 ASN A N 1
ATOM 1643 C CA . ASN A 1 201 ? -9.997 -5.858 9.778 1.00 88.62 201 ASN A CA 1
ATOM 1644 C C . ASN A 1 201 ? -11.250 -5.528 10.592 1.00 88.62 201 ASN A C 1
ATOM 1646 O O . ASN A 1 201 ? -11.986 -4.610 10.227 1.00 88.62 201 ASN A O 1
ATOM 1650 N N . LYS A 1 202 ? -11.444 -6.233 11.714 1.00 88.44 202 LYS A N 1
ATOM 1651 C CA . LYS A 1 202 ? -12.588 -6.047 12.626 1.00 88.44 202 LYS A CA 1
ATOM 1652 C C . LYS A 1 202 ? -12.740 -4.600 13.114 1.00 88.44 202 LYS A C 1
ATOM 1654 O O . LYS A 1 202 ? -13.850 -4.108 13.255 1.00 88.44 202 LYS A O 1
ATOM 1659 N N . ARG A 1 203 ? -11.633 -3.850 13.207 1.00 87.69 203 ARG A N 1
ATOM 1660 C CA . ARG A 1 203 ? -11.653 -2.421 13.577 1.00 87.69 203 ARG A CA 1
ATOM 1661 C C . ARG A 1 203 ? -12.428 -1.551 12.589 1.00 87.69 203 ARG A C 1
ATOM 1663 O O . ARG A 1 203 ? -12.936 -0.504 12.964 1.00 87.69 203 ARG A O 1
ATOM 1670 N N . CYS A 1 204 ? -12.468 -1.940 11.315 1.00 89.62 204 CYS A N 1
ATOM 1671 C CA . CYS A 1 204 ? -13.248 -1.218 10.316 1.00 89.62 204 CYS A CA 1
ATOM 1672 C C . CYS A 1 204 ? -14.748 -1.480 10.481 1.00 89.62 204 CYS A C 1
ATOM 1674 O O . CYS A 1 204 ? -15.522 -0.562 10.246 1.00 89.62 204 CYS A O 1
ATOM 1676 N N . LEU A 1 205 ? -15.139 -2.689 10.903 1.00 91.38 205 LEU A N 1
ATOM 1677 C CA . LEU A 1 205 ? -16.536 -3.020 11.192 1.00 91.38 205 LEU A CA 1
ATOM 1678 C C . LEU A 1 205 ? -17.044 -2.225 12.392 1.00 91.38 205 LEU A C 1
ATOM 1680 O O . LEU A 1 205 ? -18.056 -1.551 12.270 1.00 91.38 205 LEU A O 1
ATOM 1684 N N . ALA A 1 206 ? -16.293 -2.211 13.496 1.00 92.69 206 ALA A N 1
ATOM 1685 C CA . ALA A 1 206 ? -16.676 -1.462 14.693 1.00 92.69 206 ALA A CA 1
ATOM 1686 C C . ALA A 1 206 ? -16.894 0.037 14.418 1.00 92.69 206 ALA A C 1
ATOM 1688 O O . ALA A 1 206 ? -17.843 0.623 14.920 1.00 92.69 206 ALA A O 1
ATOM 1689 N N . HIS A 1 207 ? -16.063 0.654 13.571 1.00 92.19 207 HIS A N 1
ATOM 1690 C CA . HIS A 1 207 ? -16.222 2.067 13.210 1.00 92.19 207 HIS A CA 1
ATOM 1691 C C . HIS A 1 207 ? -17.357 2.320 12.201 1.00 92.19 207 HIS A C 1
ATOM 1693 O O . HIS A 1 207 ? -17.932 3.402 12.175 1.00 92.19 207 HIS A O 1
ATOM 1699 N N . LEU A 1 208 ? -17.681 1.346 11.344 1.00 93.75 208 LEU A N 1
ATOM 1700 C CA . LEU A 1 208 ? -18.863 1.433 10.481 1.00 93.75 208 LEU A CA 1
ATOM 1701 C C . LEU A 1 208 ? -20.146 1.309 11.300 1.00 93.75 208 LEU A C 1
ATOM 1703 O O . LEU A 1 208 ? -21.075 2.068 11.065 1.00 93.75 208 LEU A O 1
ATOM 1707 N N . LEU A 1 209 ? -20.158 0.406 12.281 1.00 94.69 209 LEU A N 1
ATOM 1708 C CA . LEU A 1 209 ? -21.253 0.265 13.234 1.00 94.69 209 LEU A CA 1
ATOM 1709 C C . LEU A 1 209 ? -21.398 1.517 14.093 1.00 94.69 209 LEU A C 1
ATOM 1711 O O . LEU A 1 209 ? -22.509 1.981 14.278 1.00 94.69 209 LEU A O 1
ATOM 1715 N N . GLU A 1 210 ? -20.297 2.129 14.528 1.00 95.94 210 GLU A N 1
ATOM 1716 C CA . GLU A 1 210 ? -20.334 3.425 15.210 1.00 95.94 210 GLU A CA 1
ATOM 1717 C C . GLU A 1 210 ? -20.999 4.517 14.363 1.00 95.94 210 GLU A C 1
ATOM 1719 O O . GLU A 1 210 ? -21.832 5.248 14.873 1.00 95.94 210 GLU A O 1
ATOM 1724 N N . LYS A 1 211 ? -20.679 4.602 13.065 1.00 95.06 211 LYS A N 1
ATOM 1725 C CA . LYS A 1 211 ? -21.314 5.562 12.144 1.00 95.06 211 LYS A CA 1
ATOM 1726 C C . LYS A 1 211 ? -22.776 5.260 11.830 1.00 95.06 211 LYS A C 1
ATOM 1728 O O . LYS A 1 211 ? -23.476 6.144 11.358 1.00 95.06 211 LYS A O 1
ATOM 1733 N N . ALA A 1 212 ? -23.179 4.010 12.004 1.00 95.75 212 ALA A N 1
ATOM 1734 C CA . ALA A 1 212 ? -24.537 3.534 11.799 1.00 95.75 212 ALA A CA 1
ATOM 1735 C C . ALA A 1 212 ? -25.312 3.450 13.125 1.00 95.75 212 ALA A C 1
ATOM 1737 O O . ALA A 1 212 ? -26.323 2.757 13.184 1.00 95.75 212 ALA A O 1
ATOM 1738 N N . ASP A 1 213 ? -24.802 4.056 14.204 1.00 95.19 213 ASP A N 1
ATOM 1739 C CA . ASP A 1 213 ? -25.393 4.018 15.548 1.00 95.19 213 ASP A CA 1
ATOM 1740 C C . ASP A 1 213 ? -25.715 2.595 16.052 1.00 95.19 213 ASP A C 1
ATOM 1742 O O . ASP A 1 213 ? -26.680 2.347 16.769 1.00 95.19 213 ASP A O 1
ATOM 1746 N N . GLY A 1 214 ? -24.890 1.621 15.664 1.00 93.38 214 GLY A N 1
ATOM 1747 C CA . GLY A 1 214 ? -25.043 0.207 16.004 1.00 93.38 214 GLY A CA 1
ATOM 1748 C C . GLY A 1 214 ? -26.055 -0.561 15.149 1.00 93.38 214 GLY A C 1
ATOM 1749 O O . GLY A 1 214 ? -26.226 -1.760 15.370 1.00 93.38 214 GLY A O 1
ATOM 1750 N N . GLN A 1 215 ? -26.695 0.075 14.165 1.00 96.88 215 GLN A N 1
ATOM 1751 C CA . GLN A 1 215 ? -27.668 -0.570 13.285 1.00 96.88 215 GLN A CA 1
ATOM 1752 C C . GLN A 1 215 ? -26.970 -1.442 12.234 1.00 96.88 215 GLN A C 1
ATOM 1754 O O . GLN A 1 215 ? -26.239 -0.966 11.360 1.00 96.88 215 GLN A O 1
ATOM 1759 N N . VAL A 1 216 ? -27.217 -2.751 12.311 1.00 96.44 216 VAL A N 1
ATOM 1760 C CA . VAL A 1 216 ? -26.567 -3.761 11.463 1.00 96.44 216 VAL A CA 1
ATOM 1761 C C . VAL A 1 216 ? -26.940 -3.584 9.991 1.00 96.44 216 VAL A C 1
ATOM 1763 O O . VAL A 1 216 ? -26.063 -3.666 9.132 1.00 96.44 216 VAL A O 1
ATOM 1766 N N . ASP A 1 217 ? -28.199 -3.274 9.682 1.00 96.00 217 ASP A N 1
ATOM 1767 C CA . ASP A 1 217 ? -28.661 -3.153 8.294 1.00 96.00 217 ASP A CA 1
ATOM 1768 C C . ASP A 1 217 ? -28.120 -1.902 7.593 1.00 96.00 217 ASP A C 1
ATOM 1770 O O . ASP A 1 217 ? -27.676 -1.977 6.445 1.00 96.00 217 ASP A O 1
ATOM 1774 N N . VAL A 1 218 ? -28.024 -0.778 8.306 1.00 96.56 218 VAL A N 1
ATOM 1775 C CA . VAL A 1 218 ? -27.358 0.432 7.796 1.00 96.56 218 VAL A CA 1
ATOM 1776 C C . VAL A 1 218 ? -25.864 0.169 7.590 1.00 96.56 218 VAL A C 1
ATOM 1778 O O . VAL A 1 218 ? -25.298 0.531 6.556 1.00 96.56 218 VAL A O 1
ATOM 1781 N N . ALA A 1 219 ? -25.209 -0.546 8.511 1.00 95.69 219 ALA A N 1
ATOM 1782 C CA . ALA A 1 219 ? -23.815 -0.945 8.329 1.00 95.69 219 ALA A CA 1
ATOM 1783 C C . ALA A 1 219 ? -23.625 -1.855 7.098 1.00 95.69 219 ALA A C 1
ATOM 1785 O O . ALA A 1 219 ? -22.644 -1.687 6.368 1.00 95.69 219 ALA A O 1
ATOM 1786 N N . LYS A 1 220 ? -24.563 -2.773 6.811 1.00 95.44 220 LYS A N 1
ATOM 1787 C CA . LYS A 1 220 ? -24.559 -3.587 5.580 1.00 95.44 220 LYS A CA 1
ATOM 1788 C C . LYS A 1 220 ? -24.625 -2.711 4.328 1.00 95.44 220 LYS A C 1
ATOM 1790 O O . LYS A 1 220 ? -23.804 -2.906 3.429 1.00 95.44 220 LYS A O 1
ATOM 1795 N N . GLN A 1 221 ? -25.524 -1.725 4.299 1.00 95.25 221 GLN A N 1
ATOM 1796 C CA . GLN A 1 221 ? -25.657 -0.775 3.187 1.00 95.25 221 GLN A CA 1
ATOM 1797 C C . GLN A 1 221 ? -24.376 0.051 2.977 1.00 95.25 221 GLN A C 1
ATOM 1799 O O . GLN A 1 221 ? -23.845 0.132 1.869 1.00 95.25 221 GLN A O 1
ATOM 1804 N N . LEU A 1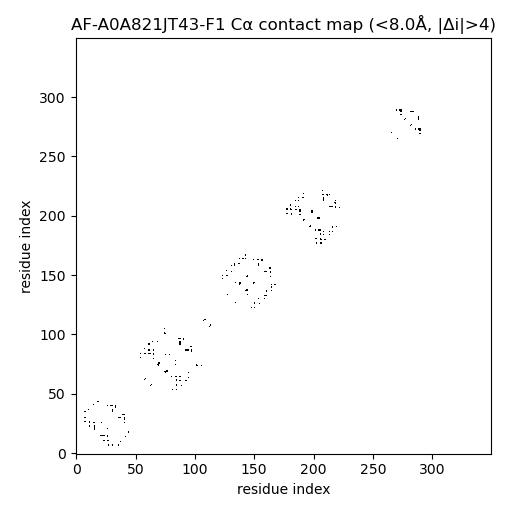 222 ? -23.776 0.573 4.050 1.00 94.56 222 LEU A N 1
ATOM 1805 C CA . LEU A 1 222 ? -22.503 1.299 3.957 1.00 94.56 222 LEU A CA 1
ATOM 1806 C C . LEU A 1 222 ? -21.367 0.415 3.416 1.00 94.56 222 LEU A C 1
ATOM 1808 O O . LEU A 1 222 ? -20.480 0.881 2.692 1.00 94.56 222 LEU A O 1
ATOM 1812 N N . ILE A 1 223 ? -21.370 -0.880 3.747 1.00 93.75 223 ILE A N 1
ATOM 1813 C CA . ILE A 1 223 ? -20.385 -1.840 3.237 1.00 93.75 223 ILE A CA 1
ATOM 1814 C C . ILE A 1 223 ? -20.587 -2.095 1.740 1.00 93.75 223 ILE A C 1
ATOM 1816 O O . ILE A 1 223 ? -19.588 -2.179 1.014 1.00 93.75 223 ILE A O 1
ATOM 1820 N N . THR A 1 224 ? -21.828 -2.222 1.261 1.00 91.88 224 THR A N 1
ATOM 1821 C CA . THR A 1 224 ? -22.120 -2.397 -0.171 1.00 91.88 224 THR A CA 1
ATOM 1822 C C . THR A 1 224 ? -21.731 -1.154 -0.961 1.00 91.88 224 THR A C 1
ATOM 1824 O O . THR A 1 224 ? -20.938 -1.271 -1.897 1.00 91.88 224 THR A O 1
ATOM 1827 N N . GLU A 1 225 ? -22.124 0.038 -0.509 1.00 92.62 225 GLU A N 1
ATOM 1828 C CA . GLU A 1 225 ? -21.728 1.312 -1.126 1.00 92.62 225 GLU A CA 1
ATOM 1829 C C . GLU A 1 225 ? -20.205 1.472 -1.188 1.00 92.62 225 GLU A C 1
ATOM 1831 O O . GLU A 1 225 ? -19.621 1.864 -2.206 1.00 92.62 225 GLU A O 1
ATOM 1836 N N . TRP A 1 226 ? -19.509 1.126 -0.103 1.00 90.00 226 TRP A N 1
ATOM 1837 C CA . TRP A 1 226 ? -18.054 1.204 -0.069 1.00 90.00 226 TRP A CA 1
ATOM 1838 C C . TRP A 1 226 ? -17.390 0.206 -1.024 1.00 90.00 226 TRP A C 1
ATOM 1840 O O . TRP A 1 226 ? -16.380 0.538 -1.664 1.00 90.00 226 TRP A O 1
ATOM 1850 N N . LYS A 1 227 ? -17.936 -1.012 -1.143 1.00 88.50 227 LYS A N 1
ATOM 1851 C CA . LYS A 1 227 ? -17.477 -2.021 -2.110 1.00 88.50 227 LYS A CA 1
ATOM 1852 C C . LYS A 1 227 ? -17.690 -1.535 -3.542 1.00 88.50 227 LYS A C 1
ATOM 1854 O O . LYS A 1 227 ? -16.751 -1.634 -4.335 1.00 88.50 227 LYS A O 1
ATOM 1859 N N . GLU A 1 228 ? -18.838 -0.941 -3.851 1.00 89.00 228 GLU A N 1
ATOM 1860 C CA . GLU A 1 228 ? -19.132 -0.350 -5.159 1.00 89.00 228 GLU A CA 1
ATOM 1861 C C . GLU A 1 228 ? -18.198 0.812 -5.487 1.00 89.00 228 GLU A C 1
ATOM 1863 O O . GLU A 1 228 ? -17.558 0.819 -6.539 1.00 89.00 228 GLU A O 1
ATOM 1868 N N . LYS A 1 229 ? -18.016 1.759 -4.559 1.00 89.06 229 LYS A N 1
ATOM 1869 C CA . LYS A 1 229 ? -17.101 2.896 -4.737 1.00 89.06 229 LYS A CA 1
ATOM 1870 C C . LYS A 1 229 ? -15.662 2.431 -4.950 1.00 89.06 229 LYS A C 1
ATOM 1872 O O . LYS A 1 229 ? -14.929 2.995 -5.765 1.00 89.06 229 LYS A O 1
ATOM 1877 N N . LYS A 1 230 ? -15.232 1.374 -4.253 1.00 86.12 230 LYS A N 1
ATOM 1878 C CA . LYS A 1 230 ? -13.934 0.728 -4.506 1.00 86.12 230 LYS A CA 1
ATOM 1879 C C . LYS A 1 230 ? -13.881 0.006 -5.848 1.00 86.12 230 LYS A C 1
ATOM 1881 O O . LYS A 1 230 ? -12.817 0.023 -6.465 1.00 86.12 230 LYS A O 1
ATOM 1886 N N . GLY A 1 231 ? -14.972 -0.623 -6.274 1.00 84.12 231 GLY A N 1
ATOM 1887 C CA . GLY A 1 231 ? -15.134 -1.227 -7.595 1.00 84.12 231 GLY A CA 1
ATOM 1888 C C . GLY A 1 231 ? -14.929 -0.190 -8.692 1.00 84.12 231 GLY A C 1
ATOM 1889 O O . GLY A 1 231 ? -13.975 -0.316 -9.455 1.00 84.12 231 GLY A O 1
ATOM 1890 N N . LYS A 1 232 ? -15.704 0.900 -8.660 1.00 84.69 232 LYS A N 1
ATOM 1891 C CA . LYS A 1 232 ? -15.595 2.047 -9.575 1.00 84.69 232 LYS A CA 1
ATOM 1892 C C . LYS A 1 232 ? -14.190 2.654 -9.564 1.00 84.69 232 LYS A C 1
ATOM 1894 O O . LYS A 1 232 ? -13.598 2.853 -10.615 1.00 84.69 232 LYS A O 1
ATOM 1899 N N . ASN A 1 233 ? -13.577 2.848 -8.392 1.00 82.38 233 ASN A N 1
ATOM 1900 C CA . ASN A 1 233 ? -12.190 3.331 -8.300 1.00 82.38 233 ASN A CA 1
ATOM 1901 C C . ASN A 1 233 ? -11.159 2.351 -8.881 1.00 82.38 233 ASN A C 1
ATOM 1903 O O . ASN A 1 233 ? -10.146 2.773 -9.440 1.00 82.38 233 ASN A O 1
ATOM 1907 N N . ARG A 1 234 ? -11.357 1.039 -8.715 1.00 80.12 234 ARG A N 1
ATOM 1908 C CA . ARG A 1 234 ? -10.491 0.023 -9.329 1.00 80.12 234 ARG A CA 1
ATOM 1909 C C . ARG A 1 234 ? -10.672 -0.009 -10.834 1.00 80.12 234 ARG A C 1
ATOM 1911 O O . ARG A 1 234 ? -9.673 -0.126 -11.529 1.00 80.12 234 ARG A O 1
ATOM 1918 N N . GLU A 1 235 ? -11.904 0.097 -11.306 1.00 78.19 235 GLU A N 1
ATOM 1919 C CA . GLU A 1 235 ? -12.242 0.140 -12.719 1.00 78.19 235 GLU A CA 1
ATOM 1920 C C . GLU A 1 235 ? -11.667 1.392 -13.374 1.00 78.19 235 GLU A C 1
ATOM 1922 O O . GLU A 1 235 ? -10.927 1.267 -14.340 1.00 78.19 235 GLU A O 1
ATOM 1927 N N . TYR A 1 236 ? -11.866 2.567 -12.775 1.00 78.06 236 TYR A N 1
ATOM 1928 C CA . TYR A 1 236 ? -11.214 3.816 -13.163 1.00 78.06 236 TYR A CA 1
ATOM 1929 C C . TYR A 1 236 ? -9.695 3.633 -13.258 1.00 78.06 236 TYR A C 1
ATOM 1931 O O . TYR A 1 236 ? -9.092 3.862 -14.304 1.00 78.06 236 TYR A O 1
ATOM 1939 N N . ARG A 1 237 ? -9.060 3.108 -12.199 1.00 76.00 237 ARG A N 1
ATOM 1940 C CA . ARG A 1 237 ? -7.619 2.813 -12.225 1.00 76.00 237 ARG A CA 1
ATOM 1941 C C . ARG A 1 237 ? -7.240 1.809 -13.307 1.00 76.00 237 ARG A C 1
ATOM 1943 O O . ARG A 1 237 ? -6.132 1.899 -13.806 1.00 76.00 237 ARG A O 1
ATOM 1950 N N . HIS A 1 238 ? -8.087 0.840 -13.635 1.00 73.25 238 HIS A N 1
ATOM 1951 C CA . HIS A 1 238 ? -7.804 -0.171 -14.650 1.00 73.25 238 HIS A CA 1
ATOM 1952 C C . HIS A 1 238 ? -7.941 0.401 -16.065 1.00 73.25 238 HIS A C 1
ATOM 1954 O O . HIS A 1 238 ? -7.040 0.197 -16.876 1.00 73.25 238 HIS A O 1
ATOM 1960 N N . ARG A 1 239 ? -9.000 1.178 -16.338 1.00 72.00 239 ARG A N 1
ATOM 1961 C CA . ARG A 1 239 ? -9.181 1.913 -17.599 1.00 72.00 239 ARG A CA 1
ATOM 1962 C C . ARG A 1 239 ? -7.983 2.823 -17.858 1.00 72.00 239 ARG A C 1
ATOM 1964 O O . ARG A 1 239 ? -7.381 2.745 -18.916 1.00 72.00 239 ARG A O 1
ATOM 1971 N N . HIS A 1 240 ? -7.536 3.567 -16.849 1.00 60.34 240 HIS A N 1
ATOM 1972 C CA . HIS A 1 240 ? -6.378 4.456 -16.979 1.00 60.34 240 HIS A CA 1
ATOM 1973 C C . HIS A 1 240 ? -5.008 3.766 -16.880 1.00 60.34 240 HIS A C 1
ATOM 1975 O O . HIS A 1 240 ? -3.989 4.413 -17.103 1.00 60.34 240 HIS A O 1
ATOM 1981 N N . ARG A 1 241 ? -4.949 2.469 -16.552 1.00 57.81 241 ARG A N 1
ATOM 1982 C CA . ARG A 1 241 ? -3.696 1.691 -16.529 1.00 57.81 241 ARG A CA 1
ATOM 1983 C C . ARG A 1 241 ? -3.466 0.900 -17.816 1.00 57.81 241 ARG A C 1
ATOM 1985 O O . ARG A 1 241 ? -2.321 0.574 -18.101 1.00 57.81 241 ARG A O 1
ATOM 1992 N N . ASN A 1 242 ? -4.524 0.615 -18.574 1.00 51.00 242 ASN A N 1
ATOM 1993 C CA . ASN A 1 242 ? -4.448 -0.103 -19.848 1.00 51.00 242 ASN A CA 1
ATOM 1994 C C . ASN A 1 242 ? -4.296 0.810 -21.069 1.00 51.00 242 ASN A C 1
ATOM 1996 O O . ASN A 1 242 ? -4.090 0.304 -22.166 1.00 51.00 242 ASN A O 1
ATOM 2000 N N . ILE A 1 243 ? -4.331 2.130 -20.890 1.00 49.22 243 ILE A N 1
ATOM 2001 C CA . ILE A 1 243 ? -3.861 3.064 -21.914 1.00 49.22 243 ILE A CA 1
ATOM 2002 C C . ILE A 1 243 ? -2.325 3.054 -21.846 1.00 49.22 243 ILE A C 1
ATOM 2004 O O . ILE A 1 243 ? -1.713 3.897 -21.194 1.00 49.22 243 ILE A O 1
ATOM 2008 N N . SER A 1 244 ? -1.707 2.021 -22.429 1.00 42.50 244 SER A N 1
ATOM 2009 C CA . SER A 1 244 ? -0.318 2.109 -22.890 1.00 42.50 244 SER A CA 1
ATOM 2010 C C . SER A 1 244 ? -0.299 2.757 -24.277 1.00 42.50 244 SER A C 1
ATOM 2012 O O . SER A 1 244 ? -1.231 2.540 -25.053 1.00 42.50 244 SER A O 1
ATOM 2014 N N . PRO A 1 245 ? 0.721 3.574 -24.578 1.00 43.59 245 PRO A N 1
ATOM 2015 C CA . PRO A 1 245 ? 0.778 4.395 -25.773 1.00 43.59 245 PRO A CA 1
ATOM 2016 C C . PRO A 1 245 ? 1.257 3.538 -26.944 1.00 43.59 245 PRO A C 1
ATOM 2018 O O . PRO A 1 245 ? 2.431 3.213 -27.066 1.00 43.59 245 PRO A O 1
ATOM 2021 N N . GLY A 1 246 ? 0.321 3.136 -27.789 1.00 39.25 246 GLY A N 1
ATOM 2022 C CA . GLY A 1 246 ? 0.595 2.432 -29.034 1.00 39.25 246 GLY A CA 1
ATOM 2023 C C . GLY A 1 246 ? -0.598 2.625 -29.949 1.00 39.25 246 GLY A C 1
ATOM 2024 O O . GLY A 1 246 ? -1.460 1.761 -30.026 1.00 39.25 246 GLY A O 1
ATOM 2025 N N . GLY A 1 247 ? -0.700 3.813 -30.538 1.00 34.25 247 GLY A N 1
ATOM 2026 C CA . GLY A 1 247 ? -1.814 4.186 -31.404 1.00 34.25 247 GLY A CA 1
ATOM 2027 C C . GLY A 1 247 ? -1.906 5.696 -31.550 1.00 34.25 247 GLY A C 1
ATOM 2028 O O . GLY A 1 247 ? -2.606 6.361 -30.793 1.00 34.25 247 GLY A O 1
ATOM 2029 N N . ILE A 1 248 ? -1.133 6.232 -32.488 1.00 44.88 248 ILE A N 1
ATOM 2030 C CA . ILE A 1 248 ? -1.216 7.616 -32.951 1.00 44.88 248 ILE A CA 1
ATOM 2031 C C . ILE A 1 248 ? -2.483 7.746 -33.800 1.00 44.88 248 ILE A C 1
ATOM 2033 O O . ILE A 1 248 ? -2.585 7.043 -34.797 1.00 44.88 248 ILE A O 1
ATOM 2037 N N . THR A 1 249 ? -3.378 8.676 -33.451 1.00 33.69 249 THR A N 1
ATOM 2038 C CA . THR A 1 249 ? -4.189 9.431 -34.426 1.00 33.69 249 THR A CA 1
ATOM 2039 C C . THR A 1 249 ? -4.743 10.707 -33.782 1.00 33.69 249 THR A C 1
ATOM 2041 O O . THR A 1 249 ? -5.516 10.667 -32.830 1.00 33.69 249 THR A O 1
ATOM 2044 N N . THR A 1 250 ? -4.208 11.822 -34.271 1.00 42.16 250 THR A N 1
ATOM 2045 C CA . THR A 1 250 ? -4.808 13.132 -34.576 1.00 42.16 250 THR A CA 1
ATOM 2046 C C . THR A 1 250 ? -6.177 13.523 -33.985 1.00 42.16 250 THR A C 1
ATOM 2048 O O . THR A 1 250 ? -7.183 12.879 -34.242 1.00 42.16 250 THR A O 1
ATOM 2051 N N . GLN A 1 251 ? -6.164 14.702 -33.337 1.00 41.91 251 GLN A N 1
ATOM 2052 C CA . GLN A 1 251 ? -7.232 15.703 -33.136 1.00 41.91 251 GLN A CA 1
ATOM 2053 C C . GLN A 1 251 ? -8.545 15.289 -32.436 1.00 41.91 251 GLN A C 1
ATOM 2055 O O . GLN A 1 251 ? -9.319 14.481 -32.924 1.00 41.91 251 GLN A O 1
ATOM 2060 N N . VAL A 1 252 ? -8.855 15.958 -31.319 1.00 37.28 252 VAL A N 1
ATOM 2061 C CA . VAL A 1 252 ? -9.906 16.993 -31.186 1.00 37.28 252 VAL A CA 1
ATOM 2062 C C . VAL A 1 252 ? -10.040 17.364 -29.694 1.00 37.28 252 VAL A C 1
ATOM 2064 O O . VAL A 1 252 ? -9.785 16.586 -28.780 1.00 37.28 252 VAL A O 1
ATOM 2067 N N . THR A 1 253 ? -10.339 18.639 -29.505 1.00 45.19 253 THR A N 1
ATOM 2068 C CA . THR A 1 253 ? -10.407 19.517 -28.335 1.00 45.19 253 THR A CA 1
ATOM 2069 C C . THR A 1 253 ? -11.190 19.054 -27.102 1.00 45.19 253 THR A C 1
ATOM 2071 O O . THR A 1 253 ? -12.274 18.496 -27.215 1.00 45.19 253 THR A O 1
ATOM 2074 N N . GLY A 1 254 ? -10.722 19.533 -25.941 1.00 37.66 254 GLY A N 1
ATOM 2075 C CA . GLY A 1 254 ? -11.586 20.046 -24.871 1.00 37.66 254 GLY A CA 1
ATOM 2076 C C . GLY A 1 254 ? -11.928 19.079 -23.736 1.00 37.66 254 GLY A C 1
ATOM 2077 O O . GLY A 1 254 ? -12.488 18.013 -23.950 1.00 37.66 254 GLY A O 1
ATOM 2078 N N . GLY A 1 255 ? -11.667 19.510 -22.498 1.00 33.44 255 GLY A N 1
ATOM 2079 C CA . GLY A 1 255 ? -12.320 18.949 -21.311 1.00 33.44 255 GLY A CA 1
ATOM 2080 C C . GLY A 1 255 ? -11.368 18.564 -20.187 1.00 33.44 255 GLY A C 1
ATOM 2081 O O . GLY A 1 255 ? -10.730 17.517 -20.218 1.00 33.44 255 GLY A O 1
ATOM 2082 N N . ALA A 1 256 ? -11.311 19.428 -19.176 1.00 47.78 256 ALA A N 1
ATOM 2083 C CA . ALA A 1 256 ? -10.598 19.282 -17.914 1.00 47.78 256 ALA A CA 1
ATOM 2084 C C . ALA A 1 256 ? -10.593 17.849 -17.340 1.00 47.78 256 ALA A C 1
ATOM 2086 O O . ALA A 1 256 ? -11.641 17.282 -17.036 1.00 47.78 256 ALA A O 1
ATOM 2087 N N . ALA A 1 257 ? -9.401 17.296 -17.089 1.00 35.22 257 ALA A N 1
ATOM 2088 C CA . ALA A 1 257 ? -9.255 16.070 -16.312 1.00 35.22 257 ALA A CA 1
ATOM 2089 C C . ALA A 1 257 ? -8.016 16.122 -15.410 1.00 35.22 257 ALA A C 1
ATOM 2091 O O . ALA A 1 257 ? -6.864 16.116 -15.840 1.00 35.22 257 ALA A O 1
ATOM 2092 N N . SER A 1 258 ? -8.333 16.184 -14.122 1.00 41.03 258 SER A N 1
ATOM 2093 C CA . SER A 1 258 ? -7.483 16.279 -12.943 1.00 41.03 258 SER A CA 1
ATOM 2094 C C . SER A 1 258 ? -6.241 15.371 -12.892 1.00 41.03 258 SER A C 1
ATOM 2096 O O . SER A 1 258 ? -6.264 14.193 -13.251 1.00 41.03 258 SER A O 1
ATOM 2098 N N . CYS A 1 259 ? -5.174 15.968 -12.346 1.00 39.34 259 CYS A N 1
ATOM 2099 C CA . CYS A 1 259 ? -4.021 15.381 -11.663 1.00 39.34 259 CYS A CA 1
ATOM 2100 C C . CYS A 1 259 ? -4.206 13.922 -11.236 1.00 39.34 259 CYS A C 1
ATOM 2102 O O . CYS A 1 259 ? -5.090 13.683 -10.438 1.00 39.34 259 CYS A O 1
ATOM 2104 N N . TRP A 1 260 ? -3.343 12.988 -11.667 1.00 36.97 260 TRP A N 1
ATOM 2105 C CA . TRP A 1 260 ? -2.548 12.087 -10.799 1.00 36.97 260 TRP A CA 1
ATOM 2106 C C . TRP A 1 260 ? -1.581 11.225 -11.646 1.00 36.97 260 TRP A C 1
ATOM 2108 O O . TRP A 1 260 ? -1.988 10.330 -12.379 1.00 36.97 260 TRP A O 1
ATOM 2118 N N . ARG A 1 261 ? -0.273 11.491 -11.481 1.00 43.84 261 ARG A N 1
ATOM 2119 C CA . ARG A 1 261 ? 0.914 10.652 -11.786 1.00 43.84 261 ARG A CA 1
ATOM 2120 C C . ARG A 1 261 ? 0.845 9.744 -13.028 1.00 43.84 261 ARG A C 1
ATOM 2122 O O . ARG A 1 261 ? 0.879 8.519 -12.912 1.00 43.84 261 ARG A O 1
ATOM 2129 N N . LYS A 1 262 ? 0.960 10.345 -14.215 1.00 46.12 262 LYS A N 1
ATOM 2130 C CA . LYS A 1 262 ? 1.682 9.698 -15.322 1.00 46.12 262 LYS A CA 1
ATOM 2131 C C . LYS A 1 262 ? 3.124 9.456 -14.845 1.00 46.12 262 LYS A C 1
ATOM 2133 O O . LYS A 1 262 ? 3.778 10.399 -14.396 1.00 46.12 262 LYS A O 1
ATOM 2138 N N . ARG A 1 263 ? 3.637 8.221 -14.906 1.00 44.19 263 ARG A N 1
ATOM 2139 C CA . ARG A 1 263 ? 5.090 8.039 -15.050 1.00 44.19 263 ARG A CA 1
ATOM 2140 C C . ARG A 1 263 ? 5.394 8.629 -16.423 1.00 44.19 263 ARG A C 1
ATOM 2142 O O . ARG A 1 263 ? 5.156 7.955 -17.414 1.00 44.19 263 ARG A O 1
ATOM 2149 N N . ARG A 1 264 ? 5.768 9.911 -16.479 1.00 57.09 264 ARG A N 1
ATOM 2150 C CA . ARG A 1 264 ? 6.374 10.457 -17.692 1.00 57.09 264 ARG A CA 1
ATOM 2151 C C . ARG A 1 264 ? 7.641 9.639 -17.899 1.00 57.09 264 ARG A C 1
ATOM 2153 O O . ARG A 1 264 ? 8.456 9.539 -16.980 1.00 57.09 264 ARG A O 1
ATOM 2160 N N . GLU A 1 265 ? 7.728 8.970 -19.035 1.00 68.31 265 GLU A N 1
ATOM 2161 C CA . GLU A 1 265 ? 9.022 8.548 -19.545 1.00 68.31 265 GLU A CA 1
ATOM 2162 C C . GLU A 1 265 ? 9.826 9.836 -19.703 1.00 68.31 265 GLU A C 1
ATOM 2164 O O . GLU A 1 265 ? 9.344 10.798 -20.301 1.00 68.31 265 GLU A O 1
ATOM 2169 N N . LEU A 1 266 ? 10.956 9.912 -19.002 1.00 76.88 266 LEU A N 1
ATOM 2170 C CA . LEU A 1 266 ? 11.839 11.065 -19.096 1.00 76.88 266 LEU A CA 1
ATOM 2171 C C . LEU A 1 266 ? 12.409 11.060 -20.509 1.00 76.88 266 LEU A C 1
ATOM 2173 O O . LEU A 1 266 ? 12.941 10.030 -20.930 1.00 76.88 266 LEU A O 1
ATOM 2177 N N . SER A 1 267 ? 12.278 12.171 -21.231 1.00 85.19 267 SER A N 1
ATOM 2178 C CA . SER A 1 267 ? 12.944 12.309 -22.524 1.00 85.19 267 SER A CA 1
ATOM 2179 C C . SER A 1 267 ? 14.467 12.240 -22.347 1.00 85.19 267 SER A C 1
ATOM 2181 O O . SER A 1 267 ? 14.990 12.381 -21.236 1.00 85.19 267 SER A O 1
ATOM 2183 N N . SER A 1 268 ? 15.201 12.031 -23.442 1.00 84.38 268 SER A N 1
ATOM 2184 C CA . SER A 1 268 ? 16.669 12.120 -23.414 1.00 84.38 268 SER A CA 1
ATOM 2185 C C . SER A 1 268 ? 17.127 13.465 -22.830 1.00 84.38 268 SER A C 1
ATOM 2187 O O . SER A 1 268 ? 18.002 13.504 -21.963 1.00 84.38 268 SER A O 1
ATOM 2189 N N . ASP A 1 269 ? 16.441 14.545 -23.205 1.00 86.88 269 ASP A N 1
ATOM 2190 C CA . ASP A 1 269 ? 16.725 15.903 -22.738 1.00 86.88 269 ASP A CA 1
ATOM 2191 C C . ASP A 1 269 ? 16.431 16.072 -21.244 1.00 86.88 269 ASP A C 1
ATOM 2193 O O . ASP A 1 269 ? 17.211 16.683 -20.520 1.00 86.88 269 ASP A O 1
ATOM 2197 N N . ASP A 1 270 ? 15.345 15.482 -20.735 1.00 89.75 270 ASP A N 1
ATOM 2198 C CA . ASP A 1 270 ? 15.024 15.489 -19.303 1.00 89.75 270 ASP A CA 1
ATOM 2199 C C . ASP A 1 270 ? 16.124 14.803 -18.476 1.00 89.75 270 ASP A C 1
ATOM 2201 O O . ASP A 1 270 ? 16.453 15.234 -17.366 1.00 89.75 270 ASP A O 1
ATOM 2205 N N . ILE A 1 271 ? 16.705 13.723 -19.003 1.00 89.56 271 ILE A N 1
ATOM 2206 C CA . ILE A 1 271 ? 17.806 13.008 -18.350 1.00 89.56 271 ILE A CA 1
ATOM 2207 C C . ILE A 1 271 ? 19.068 13.874 -18.344 1.00 89.56 271 ILE A C 1
ATOM 2209 O O . ILE A 1 271 ? 19.765 13.931 -17.326 1.00 89.56 271 ILE A O 1
ATOM 2213 N N . GLU A 1 272 ? 19.363 14.565 -19.443 1.00 90.94 272 GLU A N 1
ATOM 2214 C CA . GLU A 1 272 ? 20.513 15.463 -19.530 1.00 90.94 272 GLU A CA 1
ATOM 2215 C C . GLU A 1 272 ? 20.353 16.695 -18.628 1.00 90.94 272 GLU A C 1
ATOM 2217 O O . GLU A 1 272 ? 21.257 17.021 -17.853 1.00 90.94 272 GLU A O 1
ATOM 2222 N N . ASN A 1 273 ? 19.173 17.312 -18.622 1.00 90.75 273 ASN A N 1
ATOM 2223 C CA . ASN A 1 273 ? 18.836 18.427 -17.742 1.00 90.75 273 ASN A CA 1
ATOM 2224 C C . ASN A 1 273 ? 18.942 18.026 -16.268 1.00 90.75 273 ASN A C 1
ATOM 2226 O O . ASN A 1 273 ? 19.517 18.758 -15.463 1.00 90.75 273 ASN A O 1
ATOM 2230 N N . LEU A 1 274 ? 18.485 16.824 -15.901 1.00 91.44 274 LEU A N 1
ATOM 2231 C CA . LEU A 1 274 ? 18.681 16.291 -14.552 1.00 91.44 274 LEU A CA 1
ATOM 2232 C C . LEU A 1 274 ? 20.155 16.114 -14.186 1.00 91.44 274 LEU A C 1
ATOM 2234 O O . LEU A 1 274 ? 20.511 16.365 -13.033 1.00 91.44 274 LEU A O 1
ATOM 2238 N N . LYS A 1 275 ? 21.004 15.671 -15.121 1.00 92.75 275 LYS A N 1
ATOM 2239 C CA . LYS A 1 275 ? 22.452 15.567 -14.884 1.00 92.75 275 LYS A CA 1
ATOM 2240 C C . LYS A 1 275 ? 23.048 16.948 -14.622 1.00 92.75 275 LYS A C 1
ATOM 2242 O O . LYS A 1 275 ? 23.695 17.120 -13.594 1.00 92.75 275 LYS A O 1
ATOM 2247 N N . ARG A 1 276 ? 22.752 17.937 -15.473 1.00 92.44 276 ARG A N 1
ATOM 2248 C CA . ARG A 1 276 ? 23.227 19.324 -15.316 1.00 92.44 276 ARG A CA 1
ATOM 2249 C C . ARG A 1 276 ? 22.782 19.935 -13.985 1.00 92.44 276 ARG A C 1
ATOM 2251 O O . ARG A 1 276 ? 23.606 20.466 -13.248 1.00 92.44 276 ARG A O 1
ATOM 2258 N N . LEU A 1 277 ? 21.503 19.786 -13.632 1.00 91.19 277 LEU A N 1
ATOM 2259 C CA . LEU A 1 277 ? 20.948 20.296 -12.373 1.00 91.19 277 LEU A CA 1
ATOM 2260 C C . LEU A 1 277 ? 21.587 19.631 -11.147 1.00 91.19 277 LEU A C 1
ATOM 2262 O O . LEU A 1 277 ? 21.874 20.304 -10.160 1.00 91.19 277 LEU A O 1
ATOM 2266 N N . ARG A 1 278 ? 21.863 18.322 -11.204 1.00 90.44 278 ARG A N 1
ATOM 2267 C CA . ARG A 1 278 ? 22.569 17.622 -10.119 1.00 90.44 278 ARG A CA 1
ATOM 2268 C C . ARG A 1 278 ? 24.022 18.058 -9.988 1.00 90.44 278 ARG A C 1
ATOM 2270 O O . ARG A 1 278 ? 24.479 18.217 -8.861 1.00 90.44 278 ARG A O 1
ATOM 2277 N N . SER A 1 279 ? 24.719 18.270 -11.103 1.00 89.25 279 SER A N 1
ATOM 2278 C CA . SER A 1 279 ? 26.079 18.820 -11.104 1.00 89.25 279 SER A CA 1
ATOM 2279 C C . SER A 1 279 ? 26.129 20.239 -10.530 1.00 89.25 279 SER A C 1
ATOM 2281 O O . SER A 1 279 ? 27.122 20.606 -9.916 1.00 89.25 279 SER A O 1
ATOM 2283 N N . ALA A 1 280 ? 25.041 21.003 -10.649 1.00 87.19 280 ALA A N 1
ATOM 2284 C CA . ALA A 1 280 ? 24.874 22.316 -10.025 1.00 87.19 280 ALA A CA 1
ATOM 2285 C C . ALA A 1 280 ? 24.412 22.262 -8.548 1.00 87.19 280 ALA A C 1
ATOM 2287 O O . ALA A 1 280 ? 24.046 23.287 -7.980 1.00 87.19 28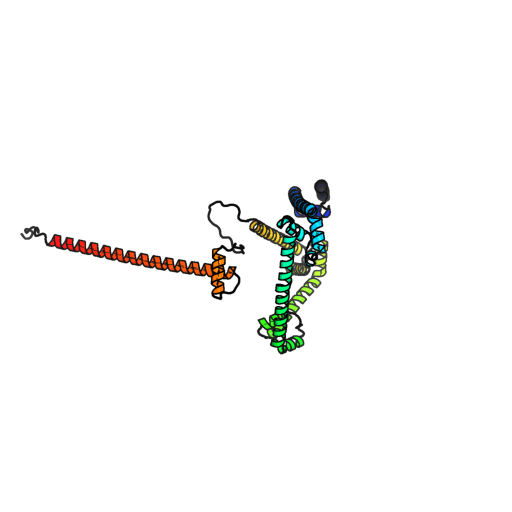0 ALA A O 1
ATOM 2288 N N . GLY A 1 281 ? 24.389 21.081 -7.917 1.00 87.19 281 GLY A N 1
ATOM 2289 C CA . GLY A 1 281 ? 24.025 20.917 -6.503 1.00 87.19 281 GLY A CA 1
ATOM 2290 C C . GLY A 1 281 ? 22.521 20.818 -6.217 1.00 87.19 281 GLY A C 1
ATOM 2291 O O . GLY A 1 281 ? 22.112 20.794 -5.056 1.00 87.19 281 GLY A O 1
ATOM 2292 N N . VAL A 1 282 ? 21.662 20.722 -7.240 1.00 86.00 282 VAL A N 1
ATOM 2293 C CA . VAL A 1 282 ? 20.215 20.552 -7.034 1.00 86.00 282 VAL A CA 1
ATOM 2294 C C . VAL A 1 282 ? 19.909 19.095 -6.683 1.00 86.00 282 VAL A C 1
ATOM 2296 O O . VAL A 1 282 ? 20.011 18.180 -7.508 1.00 86.00 282 VAL A O 1
ATOM 2299 N N . HIS A 1 283 ? 19.486 18.866 -5.440 1.00 84.94 283 HIS 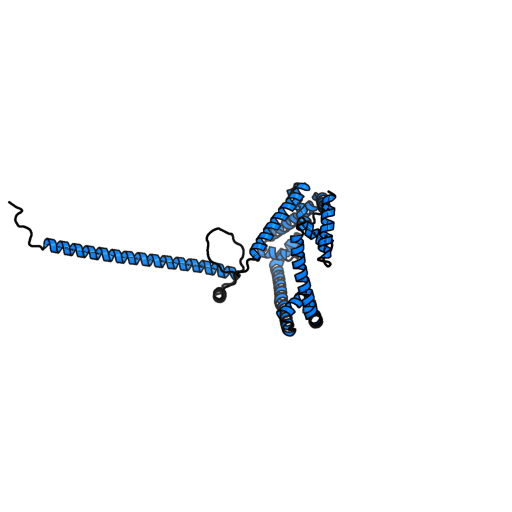A N 1
ATOM 2300 C CA . HIS A 1 283 ? 19.147 17.541 -4.924 1.00 84.94 283 HIS A CA 1
ATOM 2301 C C . HIS A 1 283 ? 17.647 17.392 -4.667 1.00 84.94 283 HIS A C 1
ATOM 2303 O O . HIS A 1 283 ? 16.959 18.319 -4.247 1.00 84.94 283 HIS A O 1
ATOM 2309 N N . GLY A 1 284 ? 17.115 16.192 -4.902 1.00 85.81 284 GLY A N 1
ATOM 2310 C CA . GLY A 1 284 ? 15.692 15.927 -4.726 1.00 85.81 284 GLY A CA 1
ATOM 2311 C C . GLY A 1 284 ? 15.143 14.853 -5.655 1.00 85.81 284 GLY A C 1
ATOM 2312 O O . GLY A 1 284 ? 15.867 14.153 -6.366 1.00 85.81 284 GLY A O 1
ATOM 2313 N N . HIS A 1 285 ? 13.821 14.700 -5.626 1.00 86.50 285 HIS A N 1
ATOM 2314 C CA . HIS A 1 285 ? 13.137 13.727 -6.469 1.00 86.50 285 HIS A CA 1
ATOM 2315 C C . HIS A 1 285 ? 13.179 14.185 -7.942 1.00 86.50 285 HIS A C 1
ATOM 2317 O O . HIS A 1 285 ? 12.678 15.276 -8.216 1.00 86.50 285 HIS A O 1
ATOM 2323 N N . PRO A 1 286 ? 13.658 13.361 -8.900 1.00 84.06 286 PRO A N 1
ATOM 2324 C CA . PRO A 1 286 ? 13.858 13.758 -10.301 1.00 84.06 286 PRO A CA 1
ATOM 2325 C C . PRO A 1 286 ? 12.647 14.446 -10.941 1.00 84.06 286 PRO A C 1
ATOM 2327 O O . PRO A 1 286 ? 12.765 15.522 -11.506 1.00 84.06 286 PRO A O 1
ATOM 2330 N N . MET A 1 287 ? 11.448 13.890 -10.740 1.00 83.06 287 MET A N 1
ATOM 2331 C CA . MET A 1 287 ? 10.213 14.484 -11.272 1.00 83.06 287 MET A CA 1
ATOM 2332 C C . MET A 1 287 ? 9.868 15.858 -10.690 1.00 83.06 287 MET A C 1
ATOM 2334 O O . MET A 1 287 ? 9.241 16.651 -11.375 1.00 83.06 287 MET A O 1
ATOM 2338 N N . LYS A 1 288 ? 10.220 16.131 -9.427 1.00 83.62 288 LYS A N 1
ATOM 2339 C CA . LYS A 1 288 ? 9.972 17.448 -8.823 1.00 83.62 288 LYS A CA 1
ATOM 2340 C C . LYS A 1 288 ? 10.974 18.471 -9.341 1.00 83.62 288 LYS A C 1
ATOM 2342 O O . LYS A 1 288 ? 10.586 19.593 -9.616 1.00 83.62 288 LYS A O 1
ATOM 2347 N N . ILE A 1 289 ? 12.233 18.055 -9.490 1.00 86.88 289 ILE A N 1
ATOM 2348 C CA . ILE A 1 289 ? 13.291 18.884 -10.070 1.00 86.88 289 ILE A CA 1
ATOM 2349 C C . ILE A 1 289 ? 12.909 19.280 -11.498 1.00 86.88 289 ILE A C 1
ATOM 2351 O O . ILE A 1 289 ? 12.922 20.459 -11.814 1.00 86.88 289 ILE A O 1
ATOM 2355 N N . LEU A 1 290 ? 12.494 18.315 -12.323 1.00 86.12 290 LEU A N 1
ATOM 2356 C CA . LEU A 1 290 ? 12.077 18.588 -13.698 1.00 86.12 290 LEU A CA 1
ATOM 2357 C C . LEU A 1 290 ? 10.793 19.407 -13.792 1.00 86.12 290 LEU A C 1
ATOM 2359 O O . LEU A 1 290 ? 10.702 20.258 -14.661 1.00 86.12 290 LEU A O 1
ATOM 2363 N N . ALA A 1 291 ? 9.814 19.182 -12.911 1.00 83.31 291 ALA A N 1
ATOM 2364 C CA . ALA A 1 291 ? 8.607 20.007 -12.892 1.00 83.31 291 ALA A CA 1
ATOM 2365 C C . ALA A 1 291 ? 8.947 21.481 -12.628 1.00 83.31 291 ALA A C 1
ATOM 2367 O O . ALA A 1 291 ? 8.566 22.332 -13.419 1.00 83.31 291 ALA A O 1
ATOM 2368 N N . MET A 1 292 ? 9.745 21.757 -11.590 1.00 85.19 292 MET A N 1
ATOM 2369 C CA . MET A 1 292 ? 10.196 23.122 -11.291 1.00 85.19 292 MET A CA 1
ATOM 2370 C C . MET A 1 292 ? 11.067 23.695 -12.413 1.00 85.19 292 MET A C 1
ATOM 2372 O O . MET A 1 292 ? 10.929 24.859 -12.757 1.00 85.19 292 MET A O 1
ATOM 2376 N N . TYR A 1 293 ? 11.947 22.882 -13.004 1.00 88.06 293 TYR A N 1
ATOM 2377 C CA . TYR A 1 293 ? 12.777 23.301 -14.132 1.00 88.06 293 TYR A CA 1
ATOM 2378 C C . TYR A 1 293 ? 11.926 23.738 -15.330 1.00 88.06 293 TYR A C 1
ATOM 2380 O O . TYR A 1 293 ? 12.149 24.823 -15.854 1.00 88.06 293 TYR A O 1
ATOM 2388 N N . HIS A 1 294 ? 10.928 22.939 -15.722 1.00 85.00 294 HIS A N 1
ATOM 2389 C CA . HIS A 1 294 ? 10.025 23.264 -16.831 1.00 85.00 294 HIS A CA 1
ATOM 2390 C C . HIS A 1 294 ? 9.153 24.485 -16.525 1.00 85.00 294 HIS A C 1
ATOM 2392 O O . HIS A 1 294 ? 9.058 25.368 -17.367 1.00 85.00 294 HIS A O 1
ATOM 2398 N N . GLU A 1 295 ? 8.610 24.599 -15.309 1.00 83.06 295 GLU A N 1
ATOM 2399 C CA . GLU A 1 295 ? 7.850 25.783 -14.870 1.00 83.06 295 GLU A CA 1
ATOM 2400 C C . GLU A 1 295 ? 8.702 27.065 -14.927 1.00 83.06 295 GLU A C 1
ATOM 2402 O O . GLU A 1 295 ? 8.259 28.099 -15.432 1.00 83.06 295 GLU A O 1
ATOM 2407 N N . CYS A 1 296 ? 9.956 27.006 -14.464 1.00 83.75 296 CYS A N 1
ATOM 2408 C CA . CYS A 1 296 ? 10.882 28.130 -14.574 1.00 83.75 296 CYS A CA 1
ATOM 2409 C C . CYS A 1 296 ? 11.218 28.453 -16.034 1.00 83.75 296 CYS A C 1
ATOM 2411 O O . CYS A 1 296 ? 11.277 29.627 -16.395 1.00 83.75 296 CYS A O 1
ATOM 2413 N N . ASN A 1 297 ? 11.428 27.439 -16.875 1.00 85.19 297 ASN A N 1
ATOM 2414 C CA . ASN A 1 297 ? 11.790 27.641 -18.274 1.00 85.19 297 ASN A CA 1
ATOM 2415 C C . ASN A 1 297 ? 10.629 28.252 -19.073 1.00 85.19 297 ASN A C 1
ATOM 2417 O O . ASN A 1 297 ? 10.834 29.214 -19.806 1.00 85.19 297 ASN A O 1
ATOM 2421 N N . GLU A 1 298 ? 9.397 27.782 -18.856 1.00 78.81 298 GLU A N 1
ATOM 2422 C CA . GLU A 1 298 ? 8.182 28.385 -19.420 1.00 78.81 298 GLU A CA 1
ATOM 2423 C C . GLU A 1 298 ? 8.042 29.854 -18.991 1.00 78.81 298 GLU A C 1
ATOM 2425 O O . GLU A 1 298 ? 7.797 30.726 -19.824 1.00 78.81 298 GLU A O 1
ATOM 2430 N N . SER A 1 299 ? 8.286 30.165 -17.712 1.00 81.75 299 SER A N 1
ATOM 2431 C CA . SER A 1 299 ? 8.266 31.549 -17.221 1.00 81.75 299 SER A CA 1
ATOM 2432 C C . SER A 1 299 ? 9.346 32.431 -17.867 1.00 81.75 299 SER A C 1
ATOM 2434 O O . SER A 1 299 ? 9.116 33.625 -18.091 1.00 81.75 299 SER A O 1
ATOM 2436 N N . ILE A 1 300 ? 10.526 31.877 -18.153 1.00 80.62 300 ILE A N 1
ATOM 2437 C CA . ILE A 1 300 ? 11.619 32.591 -18.827 1.00 80.62 300 ILE A CA 1
ATOM 2438 C C . ILE A 1 300 ? 11.249 32.870 -20.284 1.00 80.62 300 ILE A C 1
ATOM 2440 O O . ILE A 1 300 ? 11.400 34.007 -20.733 1.00 80.62 300 ILE A O 1
ATOM 2444 N N . GLU A 1 301 ? 10.734 31.876 -21.006 1.00 84.06 301 GLU A N 1
ATOM 2445 C CA . GLU A 1 301 ? 10.327 32.035 -22.405 1.00 84.06 301 GLU A CA 1
ATOM 2446 C C . GLU A 1 301 ? 9.173 33.035 -22.552 1.00 84.06 301 GLU A C 1
ATOM 2448 O O . GLU A 1 301 ? 9.235 33.922 -23.402 1.00 84.06 301 GLU A O 1
ATOM 2453 N N . LEU A 1 302 ? 8.188 33.009 -21.647 1.00 81.06 302 LEU A N 1
ATOM 2454 C CA . LEU A 1 302 ? 7.132 34.029 -21.595 1.00 81.06 302 LEU A CA 1
ATOM 2455 C C . LEU A 1 302 ? 7.695 35.441 -21.385 1.00 81.06 302 LEU A C 1
ATOM 2457 O O . LEU A 1 302 ? 7.244 36.405 -22.006 1.00 81.06 302 LEU A O 1
ATOM 2461 N N . THR A 1 303 ? 8.711 35.575 -20.531 1.00 80.06 303 THR A N 1
ATOM 2462 C CA . THR A 1 303 ? 9.359 36.868 -20.279 1.00 80.06 303 THR A CA 1
ATOM 2463 C C . THR A 1 303 ? 10.152 37.351 -21.494 1.00 80.06 303 THR A C 1
ATOM 2465 O O . THR A 1 303 ? 10.128 38.545 -21.801 1.00 80.06 303 THR A O 1
ATOM 2468 N N . LYS A 1 304 ? 10.843 36.450 -22.205 1.00 85.31 304 LYS A N 1
ATOM 2469 C CA . LYS A 1 304 ? 11.539 36.776 -23.459 1.00 85.31 304 LYS A CA 1
ATOM 2470 C C . LYS A 1 304 ? 10.550 37.227 -24.529 1.00 85.31 304 LYS A C 1
ATOM 2472 O O . LYS A 1 304 ? 10.717 38.323 -25.051 1.00 85.31 304 LYS A O 1
ATOM 2477 N N . ALA A 1 305 ? 9.480 36.463 -24.749 1.00 86.38 305 ALA A N 1
ATOM 2478 C CA . ALA A 1 305 ? 8.437 36.794 -25.715 1.00 86.38 305 ALA A CA 1
ATOM 2479 C C . ALA A 1 305 ? 7.808 38.169 -25.437 1.00 86.38 305 ALA A C 1
ATOM 2481 O O . ALA A 1 305 ? 7.652 38.980 -26.348 1.00 86.38 305 ALA A O 1
ATOM 2482 N N . ARG A 1 306 ? 7.525 38.489 -24.166 1.00 87.50 306 ARG A N 1
ATOM 2483 C CA . ARG A 1 306 ? 7.047 39.825 -23.780 1.00 87.50 306 ARG A CA 1
ATOM 2484 C C . ARG A 1 306 ? 8.054 40.923 -24.132 1.00 87.50 306 ARG A C 1
ATOM 2486 O O . ARG A 1 306 ? 7.667 41.948 -24.684 1.00 87.50 306 ARG A O 1
ATOM 2493 N N . LYS A 1 307 ? 9.340 40.723 -23.828 1.00 87.06 307 LYS A N 1
ATOM 2494 C CA . LYS A 1 307 ? 10.395 41.696 -24.160 1.00 87.06 307 LYS A CA 1
ATOM 2495 C C . LYS A 1 307 ? 10.590 41.857 -25.666 1.00 87.06 307 LYS A C 1
ATOM 2497 O O . LYS A 1 307 ? 10.936 42.950 -26.110 1.00 87.06 307 LYS A O 1
ATOM 2502 N N . ASP A 1 308 ? 10.411 40.793 -26.438 1.00 89.69 308 ASP A N 1
ATOM 2503 C CA . ASP A 1 308 ? 10.482 40.825 -27.901 1.00 89.69 308 ASP A CA 1
ATOM 2504 C C . ASP A 1 308 ? 9.314 41.614 -28.477 1.00 89.69 308 ASP A C 1
ATOM 2506 O O . ASP A 1 308 ? 9.533 42.535 -29.260 1.00 89.69 308 ASP A O 1
ATOM 2510 N N . HIS A 1 309 ? 8.107 41.376 -27.971 1.00 89.75 309 HIS A N 1
ATOM 2511 C CA . HIS A 1 309 ? 6.934 42.158 -28.337 1.00 89.75 309 HIS A CA 1
ATOM 2512 C C . HIS A 1 309 ? 7.083 43.646 -27.965 1.00 89.75 309 HIS A C 1
ATOM 2514 O O . HIS A 1 309 ? 6.819 44.530 -28.774 1.00 89.75 309 HIS A O 1
ATOM 2520 N N . GLU A 1 310 ? 7.605 43.964 -26.775 1.00 89.44 310 GLU A N 1
ATOM 2521 C CA . GLU A 1 310 ? 7.908 45.350 -26.380 1.00 89.44 310 GLU A CA 1
ATOM 2522 C C . GLU A 1 310 ? 9.009 45.995 -27.246 1.00 89.44 310 GLU A C 1
ATOM 2524 O O . GLU A 1 310 ? 9.051 47.219 -27.410 1.00 89.44 310 GLU A O 1
ATOM 2529 N N . ARG A 1 311 ? 9.950 45.209 -27.784 1.00 92.31 311 ARG A N 1
ATOM 2530 C CA . ARG A 1 311 ? 10.938 45.693 -28.762 1.00 92.31 311 ARG A CA 1
ATOM 2531 C C . ARG A 1 311 ? 10.282 45.977 -30.110 1.00 92.31 311 ARG A C 1
ATOM 2533 O O . ARG A 1 311 ? 10.539 47.034 -30.679 1.00 92.31 311 ARG A O 1
ATOM 2540 N N . GLU A 1 312 ? 9.418 45.085 -30.570 1.00 94.25 312 GLU A N 1
ATOM 2541 C CA . GLU A 1 312 ? 8.678 45.224 -31.821 1.00 94.25 312 GLU A CA 1
ATOM 2542 C C . GLU A 1 312 ? 7.763 46.455 -31.806 1.00 94.25 312 GLU A C 1
ATOM 2544 O O . GLU A 1 312 ? 7.871 47.305 -32.687 1.00 94.25 312 GLU A O 1
ATOM 2549 N N . MET A 1 313 ? 6.985 46.652 -30.737 1.00 91.44 313 MET A N 1
ATOM 2550 C CA . MET A 1 313 ? 6.142 47.843 -30.563 1.00 91.44 313 MET A CA 1
ATOM 2551 C C . MET A 1 313 ? 6.956 49.144 -30.577 1.00 91.44 313 MET A C 1
ATOM 2553 O O . MET A 1 313 ? 6.535 50.149 -31.150 1.00 91.44 313 MET A O 1
ATOM 2557 N N . ARG A 1 314 ? 8.153 49.150 -29.972 1.00 92.44 314 ARG A N 1
ATOM 2558 C CA . ARG A 1 314 ? 9.048 50.318 -30.019 1.00 92.44 314 ARG A CA 1
ATOM 2559 C C . ARG A 1 314 ? 9.593 50.576 -31.420 1.00 92.44 314 ARG A C 1
ATOM 2561 O O . ARG A 1 314 ? 9.782 51.739 -31.772 1.00 92.44 314 ARG A O 1
ATOM 2568 N N . ASN A 1 315 ? 9.854 49.532 -32.202 1.00 93.94 315 ASN A N 1
ATOM 2569 C CA . ASN A 1 315 ? 10.285 49.676 -33.591 1.00 93.94 315 ASN A CA 1
ATOM 2570 C C . ASN A 1 315 ? 9.150 50.216 -34.467 1.00 93.94 315 ASN A C 1
ATOM 2572 O O . ASN A 1 315 ? 9.366 51.213 -35.149 1.00 93.94 315 ASN A O 1
ATOM 2576 N N . GLN A 1 316 ? 7.932 49.685 -34.334 1.00 93.00 316 GLN A N 1
ATOM 2577 C CA . GLN A 1 316 ? 6.748 50.206 -35.029 1.00 93.00 316 GLN A CA 1
ATOM 2578 C C . GLN A 1 316 ? 6.509 51.687 -34.708 1.00 93.00 316 GLN A C 1
ATOM 2580 O O . GLN A 1 316 ? 6.341 52.505 -35.605 1.00 93.00 316 GLN A O 1
ATOM 2585 N N . GLN A 1 317 ? 6.610 52.089 -33.435 1.00 93.44 317 GLN A N 1
ATOM 2586 C CA . GLN A 1 317 ? 6.496 53.505 -33.059 1.00 93.44 317 GLN A CA 1
ATOM 2587 C C . GLN A 1 317 ? 7.591 54.387 -33.677 1.00 93.44 317 GLN A C 1
ATOM 2589 O O . GLN A 1 317 ? 7.352 55.563 -33.962 1.00 93.44 317 GLN A O 1
ATOM 2594 N N . ARG A 1 318 ? 8.813 53.867 -33.849 1.00 94.00 318 ARG A N 1
ATOM 2595 C CA . ARG A 1 318 ? 9.897 54.599 -34.524 1.00 94.00 318 ARG A CA 1
ATOM 2596 C C . ARG A 1 318 ? 9.609 54.746 -36.014 1.00 94.00 318 ARG A C 1
ATOM 2598 O O . ARG A 1 318 ? 9.798 55.841 -36.536 1.00 94.00 318 ARG A O 1
ATOM 2605 N N . GLU A 1 319 ? 9.122 53.692 -36.659 1.00 94.62 319 GLU A N 1
ATOM 2606 C CA . GLU A 1 319 ? 8.713 53.700 -38.065 1.00 94.62 319 GLU A CA 1
ATOM 2607 C C . GLU A 1 319 ? 7.559 54.677 -38.301 1.00 94.62 319 GLU A C 1
ATOM 2609 O O . GLU A 1 319 ? 7.679 55.560 -39.145 1.00 94.62 319 GLU A O 1
ATOM 2614 N N . GLU A 1 320 ? 6.505 54.637 -37.483 1.00 94.81 320 GLU A N 1
ATOM 2615 C CA . GLU A 1 320 ? 5.395 55.594 -37.556 1.00 94.81 320 GLU A CA 1
ATOM 2616 C C . GLU A 1 320 ? 5.858 57.042 -37.372 1.00 94.81 320 GLU A C 1
ATOM 2618 O O . GLU A 1 320 ? 5.416 57.941 -38.088 1.00 94.81 320 GLU A O 1
ATOM 2623 N N . ARG A 1 321 ? 6.757 57.303 -36.412 1.00 93.69 321 ARG A N 1
ATOM 2624 C CA . ARG A 1 321 ? 7.330 58.646 -36.215 1.00 93.69 321 ARG A CA 1
ATOM 2625 C C . ARG A 1 321 ? 8.166 59.080 -37.413 1.00 93.69 321 ARG A C 1
ATOM 2627 O O . ARG A 1 321 ? 8.132 60.258 -37.760 1.00 93.69 321 ARG A O 1
ATOM 2634 N N . SER A 1 322 ? 8.903 58.157 -38.024 1.00 94.81 322 SER A N 1
ATOM 2635 C CA . SER A 1 322 ? 9.668 58.411 -39.245 1.00 94.81 322 SER A CA 1
ATOM 2636 C C . SER A 1 322 ? 8.740 58.765 -40.410 1.00 94.81 322 SER A C 1
ATOM 2638 O O . SER A 1 322 ? 8.921 59.806 -41.036 1.00 94.81 322 SER A O 1
ATOM 2640 N N . LEU A 1 323 ? 7.679 57.979 -40.623 1.00 95.44 323 LEU A N 1
ATOM 2641 C CA . LEU A 1 323 ? 6.664 58.223 -41.653 1.00 95.44 323 LEU A CA 1
ATOM 2642 C C . LEU A 1 323 ? 5.948 59.561 -41.446 1.00 95.44 323 LEU A C 1
ATOM 2644 O O . LEU A 1 323 ? 5.827 60.344 -42.382 1.00 95.44 323 LEU A O 1
ATOM 2648 N N . LYS A 1 324 ? 5.538 59.881 -40.212 1.00 94.62 324 LYS A N 1
ATOM 2649 C CA . LYS A 1 324 ? 4.918 61.178 -39.889 1.00 94.62 324 LYS A CA 1
ATOM 2650 C C . LYS A 1 324 ? 5.853 62.353 -40.177 1.00 94.62 324 LYS A C 1
ATOM 2652 O O . LYS A 1 324 ? 5.399 63.371 -40.688 1.00 94.62 324 LYS A O 1
ATOM 2657 N N . ARG A 1 325 ? 7.148 62.223 -39.865 1.00 93.88 325 ARG A N 1
ATOM 2658 C CA . ARG A 1 325 ? 8.153 63.250 -40.191 1.00 93.88 325 ARG A CA 1
ATOM 2659 C C . ARG A 1 325 ? 8.339 63.403 -41.699 1.00 93.88 325 ARG A C 1
ATOM 2661 O O . ARG A 1 325 ? 8.427 64.535 -42.158 1.00 93.88 325 ARG A O 1
ATOM 2668 N N . ALA A 1 326 ? 8.366 62.299 -42.445 1.00 94.38 326 ALA A N 1
ATOM 2669 C CA . ALA A 1 326 ? 8.469 62.324 -43.902 1.00 94.38 326 ALA A CA 1
ATOM 2670 C C . ALA A 1 326 ? 7.253 63.015 -44.544 1.00 94.38 326 ALA A C 1
ATOM 2672 O O . ALA A 1 326 ? 7.434 63.952 -45.314 1.00 94.38 326 ALA A O 1
ATOM 2673 N N . LEU A 1 327 ? 6.031 62.642 -44.143 1.00 94.06 327 LEU A N 1
ATOM 2674 C CA . LEU A 1 327 ? 4.793 63.276 -44.618 1.00 94.06 327 LEU A CA 1
ATOM 2675 C C . LEU A 1 327 ? 4.732 64.770 -44.276 1.00 94.06 327 LEU A C 1
ATOM 2677 O O . LEU A 1 327 ? 4.295 65.581 -45.086 1.00 94.06 327 LEU A O 1
ATOM 2681 N N . PHE A 1 328 ? 5.179 65.152 -43.077 1.00 93.94 328 PHE A N 1
ATOM 2682 C CA . PHE A 1 328 ? 5.223 66.559 -42.682 1.00 93.94 328 PHE A CA 1
ATOM 2683 C C . PHE A 1 328 ? 6.227 67.359 -43.522 1.00 93.94 328 PHE A C 1
ATOM 2685 O O . PHE A 1 328 ? 5.914 68.468 -43.949 1.00 93.94 328 PHE A O 1
ATOM 2692 N N . ALA A 1 329 ? 7.407 66.795 -43.796 1.00 91.56 329 ALA A N 1
ATOM 2693 C CA . ALA A 1 329 ? 8.396 67.417 -44.673 1.00 91.56 329 ALA A CA 1
ATOM 2694 C C . ALA A 1 329 ? 7.864 67.575 -46.109 1.00 91.56 329 ALA A C 1
ATOM 2696 O O . ALA A 1 329 ? 8.012 68.644 -46.696 1.00 91.56 329 ALA A O 1
ATOM 2697 N N . GLU A 1 330 ? 7.180 66.558 -46.641 1.00 92.56 330 GLU A N 1
ATOM 2698 C CA . GLU A 1 330 ? 6.538 66.607 -47.960 1.00 92.56 330 GLU A CA 1
ATOM 2699 C C . GLU A 1 330 ? 5.464 67.707 -48.028 1.00 92.56 330 GLU A C 1
ATOM 2701 O O . GLU A 1 330 ? 5.480 68.544 -48.934 1.00 92.56 330 GLU A O 1
ATOM 2706 N N . ALA A 1 331 ? 4.595 67.793 -47.016 1.00 89.69 331 ALA A N 1
ATOM 2707 C CA . ALA A 1 331 ? 3.590 68.849 -46.917 1.00 89.69 331 ALA A CA 1
ATOM 2708 C C . ALA A 1 331 ? 4.218 70.254 -46.841 1.00 89.69 331 ALA A C 1
ATOM 2710 O O . ALA A 1 331 ? 3.730 71.181 -47.488 1.00 89.69 331 ALA A O 1
ATOM 2711 N N . GLN A 1 332 ? 5.323 70.420 -46.102 1.00 88.62 332 GLN A N 1
ATOM 2712 C CA . GLN A 1 332 ? 6.060 71.687 -46.059 1.00 88.62 332 GLN A CA 1
ATOM 2713 C C . GLN A 1 332 ? 6.654 72.052 -47.424 1.00 88.62 332 GLN A C 1
ATOM 2715 O O . GLN A 1 332 ? 6.524 73.200 -47.848 1.00 88.62 332 GLN A O 1
ATOM 2720 N N . THR A 1 333 ? 7.251 71.096 -48.144 1.00 87.19 333 THR A N 1
ATOM 2721 C CA . THR A 1 333 ? 7.751 71.349 -49.507 1.00 87.19 333 THR A CA 1
ATOM 2722 C C . THR A 1 333 ? 6.622 71.700 -50.482 1.00 87.19 333 THR A C 1
ATOM 2724 O O . THR A 1 333 ? 6.779 72.603 -51.306 1.00 87.19 333 THR A O 1
ATOM 2727 N N . GLY A 1 334 ? 5.452 71.068 -50.340 1.00 82.94 334 GLY A N 1
ATOM 2728 C CA . GLY A 1 334 ? 4.237 71.412 -51.081 1.00 82.94 334 GLY A CA 1
ATOM 2729 C C . GLY A 1 334 ? 3.744 72.834 -50.790 1.00 82.94 334 GLY A C 1
ATOM 2730 O O . GLY A 1 334 ? 3.438 73.593 -51.702 1.00 82.94 334 GLY A O 1
ATOM 2731 N N . TYR A 1 335 ? 3.730 73.249 -49.523 1.00 77.06 335 TYR A N 1
ATOM 2732 C CA . TYR A 1 335 ? 3.312 74.602 -49.142 1.00 77.06 335 TYR A CA 1
ATOM 2733 C C . TYR A 1 335 ? 4.265 75.684 -49.676 1.00 77.06 335 TYR A C 1
ATOM 2735 O O . TYR A 1 335 ? 3.821 76.714 -50.182 1.00 77.06 335 TYR A O 1
ATOM 2743 N N . VAL A 1 336 ? 5.579 75.439 -49.621 1.00 76.94 336 VAL A N 1
ATOM 2744 C CA . VAL A 1 336 ? 6.588 76.355 -50.181 1.00 76.94 336 VAL A CA 1
ATOM 2745 C C . VAL A 1 336 ? 6.455 76.461 -51.703 1.00 76.94 336 VAL A C 1
ATOM 2747 O O . VAL A 1 336 ? 6.527 77.560 -52.241 1.00 76.94 336 VAL A O 1
ATOM 2750 N N . THR A 1 337 ? 6.209 75.353 -52.406 1.00 72.38 337 THR A N 1
ATOM 2751 C CA . THR A 1 337 ? 6.010 75.375 -53.869 1.00 72.38 337 THR A CA 1
ATOM 2752 C C . THR A 1 337 ? 4.716 76.075 -54.288 1.00 72.38 337 THR A C 1
ATOM 2754 O O . THR A 1 337 ? 4.718 76.769 -55.300 1.00 72.38 337 THR A O 1
ATOM 2757 N N . ILE A 1 338 ? 3.638 75.969 -53.503 1.00 71.00 338 ILE A N 1
ATOM 2758 C CA . ILE A 1 338 ? 2.394 76.721 -53.739 1.00 71.00 338 ILE A CA 1
ATOM 2759 C C . ILE A 1 338 ? 2.603 78.225 -53.512 1.00 71.00 338 ILE A C 1
ATOM 2761 O O . ILE A 1 338 ? 2.148 79.026 -54.322 1.00 71.00 338 ILE A O 1
ATOM 2765 N N . ASN A 1 339 ? 3.319 78.627 -52.459 1.00 66.81 339 ASN A N 1
ATOM 2766 C CA . ASN A 1 339 ? 3.565 80.049 -52.190 1.00 66.81 339 ASN A CA 1
ATOM 2767 C C . ASN A 1 339 ? 4.596 80.685 -53.130 1.00 66.81 339 ASN A C 1
ATOM 2769 O O . ASN A 1 339 ? 4.535 81.886 -53.362 1.00 66.81 339 ASN A O 1
ATOM 2773 N N . ASN A 1 340 ? 5.503 79.889 -53.698 1.00 65.31 340 ASN A N 1
ATOM 2774 C CA . ASN A 1 340 ? 6.472 80.345 -54.696 1.00 65.31 340 ASN A CA 1
ATOM 2775 C C . ASN A 1 340 ? 5.937 80.276 -56.138 1.00 65.31 340 ASN A C 1
ATOM 2777 O O . ASN A 1 340 ? 6.684 80.567 -57.072 1.00 65.31 340 ASN A O 1
ATOM 2781 N N . ARG A 1 341 ? 4.670 79.893 -56.357 1.00 57.94 341 ARG A N 1
ATOM 2782 C CA . ARG A 1 341 ? 4.016 80.140 -57.646 1.00 57.94 341 ARG A CA 1
ATOM 2783 C C . ARG A 1 341 ? 3.798 81.643 -57.770 1.00 57.94 341 ARG A C 1
ATOM 2785 O O . ARG A 1 341 ? 2.892 82.194 -57.161 1.00 57.94 341 ARG A O 1
ATOM 2792 N N . GLU A 1 342 ? 4.616 82.289 -58.590 1.00 58.41 342 GLU A N 1
ATOM 2793 C CA . GLU A 1 342 ? 4.448 83.691 -59.000 1.00 58.41 342 GLU A CA 1
ATOM 2794 C C . GLU A 1 342 ? 3.153 83.932 -59.813 1.00 58.41 342 GLU A C 1
ATOM 2796 O O . GLU A 1 342 ? 2.815 85.076 -60.102 1.00 58.41 342 GLU A O 1
ATOM 2801 N N . ASP A 1 343 ? 2.379 82.878 -60.100 1.00 57.53 343 ASP A N 1
ATOM 2802 C CA . ASP A 1 343 ? 1.057 82.914 -60.737 1.00 57.53 343 ASP A CA 1
ATOM 2803 C C . ASP A 1 343 ? -0.090 83.156 -59.734 1.00 57.53 343 ASP A C 1
ATOM 2805 O O . ASP A 1 343 ? -1.164 82.557 -59.844 1.00 57.53 343 ASP A O 1
ATOM 2809 N N . TRP A 1 344 ? 0.105 84.015 -58.730 1.00 59.62 344 TRP A N 1
ATOM 2810 C CA . TRP A 1 344 ? -1.054 84.580 -58.039 1.00 59.62 344 TRP A CA 1
ATOM 2811 C C . TRP A 1 344 ? -1.690 85.610 -58.982 1.00 59.62 344 TRP A C 1
ATOM 2813 O O . TRP A 1 344 ? -1.012 86.576 -59.348 1.00 59.62 344 TRP A O 1
ATOM 2823 N N . PRO A 1 345 ? -2.950 85.419 -59.422 1.00 62.69 345 PRO A N 1
ATOM 2824 C CA . PRO A 1 345 ? -3.619 86.382 -60.287 1.00 62.69 345 PRO A CA 1
ATOM 2825 C C . PRO A 1 345 ? -3.617 87.746 -59.591 1.00 62.69 345 PRO A C 1
ATOM 2827 O O . PRO A 1 345 ? -4.141 87.885 -58.488 1.00 62.69 345 PRO A O 1
ATOM 2830 N N . ARG A 1 346 ? -2.990 88.741 -60.229 1.00 59.88 346 ARG A N 1
ATOM 2831 C CA . ARG A 1 346 ? -2.813 90.103 -59.694 1.00 59.88 346 ARG A CA 1
ATOM 2832 C C . ARG A 1 346 ? -4.111 90.920 -59.614 1.00 59.88 346 ARG A C 1
ATOM 2834 O O . ARG A 1 346 ? -4.055 92.079 -59.226 1.00 59.88 346 ARG A O 1
ATOM 2841 N N . ASP A 1 347 ? -5.262 90.315 -59.888 1.00 62.56 347 ASP A N 1
ATOM 2842 C CA . ASP A 1 347 ? -6.523 91.025 -60.110 1.00 62.56 347 ASP A CA 1
ATOM 2843 C C . ASP A 1 347 ? -7.577 90.676 -59.040 1.00 62.56 347 ASP A C 1
ATOM 2845 O O . ASP A 1 347 ? -8.673 90.220 -59.361 1.00 62.56 347 ASP A O 1
ATOM 2849 N N . ILE A 1 348 ? -7.250 90.826 -57.747 1.00 61.09 348 ILE A N 1
ATOM 2850 C CA . ILE A 1 348 ? -8.245 90.705 -56.650 1.00 61.09 348 ILE A CA 1
ATOM 2851 C C . ILE A 1 348 ? -8.392 92.003 -55.828 1.00 61.09 348 ILE A C 1
ATOM 2853 O O . ILE A 1 348 ? -9.167 92.052 -54.878 1.00 61.09 348 ILE A O 1
ATOM 2857 N N . GLU A 1 349 ? -7.773 93.111 -56.236 1.00 55.81 349 GLU A N 1
ATOM 2858 C CA . GLU A 1 349 ? -8.200 94.433 -55.761 1.00 55.81 349 GLU A CA 1
ATOM 2859 C C . GLU A 1 349 ? -8.496 95.364 -56.940 1.00 55.81 349 GLU A C 1
ATOM 2861 O O . GLU A 1 349 ? -7.586 95.935 -57.534 1.00 55.81 349 GLU A O 1
ATOM 2866 N N . GLN A 1 350 ? -9.811 95.523 -57.157 1.00 46.22 350 GLN A N 1
ATOM 2867 C CA . GLN A 1 350 ? -10.545 96.475 -58.008 1.00 46.22 350 GLN A CA 1
ATOM 2868 C C . GLN A 1 350 ? -10.936 96.016 -59.412 1.00 46.22 350 GLN A C 1
ATOM 2870 O O . GLN A 1 350 ? -10.072 95.936 -60.309 1.00 46.22 350 GLN A O 1
#

Radius of gyration: 38.44 Å; Cα contacts (8 Å, |Δi|>4): 143; chains: 1; bounding box: 62×126×95 Å

Secondary structure (DSSP, 8-state):
-HHHHHHHHHHHHHHHHH-TTS-HHHHHHHHHHTTT-HHHHHHHHHHHHHHHHHHHHHHHHHHHHHHHHHHH-HHHHHS-HHHHHHHHHHTTT-HHHHHHHHHHHHHHHHHHHHHHHHHHHHHHHHHHHHTHHHHHHHHHTT--TTSHHHHHHHHHTTT-HHHHHHHHHHHHHHHHHHHHHHHHTHHHHHHHHHTT---S-HHHHHHHHHHTTT-HHHHHHHHHHHHHHHHHHHHHHHHTTS--S------------------PPPPHHHHHHHHHHHHTT--S-HHHHHHHHHHHHHHHHHHHHHHHHHHHHHHHHHHHHHHHHHHHHHHHHHHHHHHT-S---S-S--

Nearest PDB structures (foldseek):
  5i6r-assembly1_A-2  TM=1.128E-01  e=2.301E+00  Homo sapiens
  5i7d-assembly1_A  TM=1.485E-01  e=7.288E+00  Homo sapiens

Sequence (350 aa):
MASNQQTYDEQVRVLQERFPRASTKHLTRLLQKHAGDIDQVRARLVQRNFRSNKWDSLEERFGTTVTSLQQEIPSAQSLKRIRLLRLMESFSGDVDAVRKVLQKVEERDHEVNADRRASRRERREELKSKYATELAELTQAGINVNRPCTLRQLEKSQGDVNKVIEKMSHRREKKEKRAELNTKYASQIAQLEADGIEIKNKRCLAHLLEKADGQVDVAKQLITEWKEKKGKNREYRHRHRNISPGGITTQVTGGAASCWRKRRELSSDDIENLKRLRSAGVHGHPMKILAMYHECNESIELTKARKDHEREMRNQQREERSLKRALFAEAQTGYVTINNREDWPRDIEQ

Foldseek 3Di:
DVVVVVLQVVLLVVVCVVQVVDDSVRSSVLCVVVVNPSVSSVVVSVVVVVVVVVQVVLCVVCVVVLVVLVVVDVQSVVDDSSVLSVLCVVVVNPSVSSVVVSVVVVVCCCVVVVVVVVVVVVVVVVLCVVQVVLLVVCVVVVHDSPDPVLSVVCVVVVNPSVSSSVVVVVVVVVVVVLVVLCVVQVVLLVVCVVVVNDDVDSSVLSVLCVVVVNDSVSSVVVVVVVVVVVVVVVVVVVVVVPPDDDDDDDDDDDDDDDDDDDPPPQPPVLVVVLVVCVVVVDDDDSVVVSVVVVVVVVVVVVVVVVVVVVVVVVVVVVVVVVVVVVVVVVVVVVVVVVVPPPPPPPPPPD

Mean predicted aligned error: 17.78 Å

pLDDT: mean 84.29, std 14.27, range [33.44, 97.06]